Protein AF-A0A4Y9LZI5-F1 (afdb_monomer_lite)

pLDDT: mean 82.65, std 15.43, range [36.09, 97.69]

Foldseek 3Di:
DDDDDDDDDDDDDDPVVVVVVVCVVCVPVVVVVVVVVVVVVVVVVCCQVPVPVQLVVLVVDPDPSPVVNLLRADDFDQQDFAQAEAEDPPLDFLQRQLCQQAPDPQDLPQLDAPLLLQLFAWLHDDPDGHHCQPPRNVVSQQFQFAAQDSVCPDCRRRSNRDHADPVDRPNDPPDRDGRDGRNPRGTGFKYWDAWDADPVPRHTDHIGIGGGPRQAFKDWDADPSYTYIYGRHGTPGDVVSVNSRSVSRLVCLLPPVVSVVSSQVSSCVVVVHHDDSVVVSVCSVCSVVVVVVVVVVD

Radius of gyration: 27.48 Å; chains: 1; bounding box: 51×46×119 Å

Structure (mmCIF, N/CA/C/O backbone):
data_AF-A0A4Y9LZI5-F1
#
_entry.id   AF-A0A4Y9LZI5-F1
#
loop_
_atom_site.group_PDB
_atom_site.id
_atom_site.type_symbol
_atom_site.label_atom_id
_atom_site.label_alt_id
_atom_site.label_comp_id
_atom_site.label_asym_id
_atom_site.label_entity_id
_atom_site.label_seq_id
_atom_site.pdbx_PDB_ins_code
_atom_site.Cartn_x
_atom_site.Cartn_y
_atom_site.Cartn_z
_atom_site.occupancy
_atom_site.B_iso_or_equiv
_atom_site.auth_seq_id
_atom_site.auth_comp_id
_atom_site.auth_asym_id
_atom_site.auth_atom_id
_atom_site.pdbx_PDB_model_num
ATOM 1 N N . MET A 1 1 ? -11.270 12.877 90.372 1.00 38.12 1 MET A N 1
ATOM 2 C CA . MET A 1 1 ? -10.692 12.337 89.119 1.00 38.12 1 MET A CA 1
ATOM 3 C C . MET A 1 1 ? -11.816 11.766 88.270 1.00 38.12 1 MET A C 1
ATOM 5 O O . MET A 1 1 ? -12.438 10.797 88.677 1.00 38.12 1 MET A O 1
ATOM 9 N N . LYS A 1 2 ? -12.131 12.426 87.151 1.00 38.66 2 LYS A N 1
ATOM 10 C CA . LYS A 1 2 ? -13.207 12.073 86.213 1.00 38.66 2 LYS A CA 1
ATOM 11 C C . LYS A 1 2 ? -12.573 11.234 85.093 1.00 38.66 2 LYS A C 1
ATOM 13 O O . LYS A 1 2 ? -11.635 11.711 84.462 1.00 38.66 2 LYS A O 1
ATOM 18 N N . LYS A 1 3 ? -12.998 9.980 84.915 1.00 39.25 3 LYS A N 1
ATOM 19 C CA . LYS A 1 3 ? -12.494 9.082 83.859 1.00 39.25 3 LYS A CA 1
ATOM 20 C C . LYS A 1 3 ? -13.255 9.383 82.562 1.00 39.25 3 LYS A C 1
ATOM 22 O O . LYS A 1 3 ? -14.468 9.551 82.604 1.00 39.25 3 LYS A O 1
ATOM 27 N N . MET A 1 4 ? -12.518 9.543 81.466 1.00 39.69 4 MET A N 1
ATOM 28 C CA . MET A 1 4 ? -13.014 9.910 80.136 1.00 39.69 4 MET A CA 1
ATOM 29 C C . MET A 1 4 ? -13.528 8.669 79.396 1.00 39.69 4 MET A C 1
ATOM 31 O O . MET A 1 4 ? -12.837 7.650 79.371 1.00 39.69 4 MET A O 1
ATOM 35 N N . ASP A 1 5 ? -14.702 8.782 78.776 1.00 42.03 5 ASP A N 1
ATOM 36 C CA . ASP A 1 5 ? -15.261 7.781 77.866 1.00 42.03 5 ASP A CA 1
ATOM 37 C C . ASP A 1 5 ? -14.594 7.890 76.487 1.00 42.03 5 ASP A C 1
ATOM 39 O O . ASP A 1 5 ? -14.605 8.946 75.850 1.00 42.03 5 ASP A O 1
ATOM 43 N N . GLY A 1 6 ? -13.993 6.789 76.032 1.00 38.50 6 GLY A N 1
ATOM 44 C CA . GLY A 1 6 ? -13.436 6.642 74.691 1.00 38.50 6 GLY A CA 1
ATOM 45 C C . GLY A 1 6 ? -14.489 6.108 73.722 1.00 38.50 6 GLY A C 1
ATOM 46 O O . GLY A 1 6 ? -14.911 4.959 73.827 1.00 38.50 6 GLY A O 1
ATOM 47 N N . VAL A 1 7 ? -14.890 6.934 72.757 1.00 44.97 7 VAL A N 1
ATOM 48 C CA . VAL A 1 7 ? -15.716 6.531 71.613 1.00 44.97 7 VAL A CA 1
ATOM 49 C C . VAL A 1 7 ? -14.824 5.815 70.591 1.00 44.97 7 VAL A C 1
ATOM 51 O O . VAL A 1 7 ? -13.936 6.419 69.994 1.00 44.97 7 VAL A O 1
ATOM 54 N N . LEU A 1 8 ? -15.058 4.516 70.390 1.00 41.69 8 LEU A N 1
ATOM 55 C CA . LEU A 1 8 ? -14.445 3.707 69.332 1.00 41.69 8 LEU A CA 1
ATOM 56 C C . LEU A 1 8 ? -15.009 4.116 67.962 1.00 41.69 8 LEU A C 1
ATOM 58 O O . LEU A 1 8 ? -16.163 3.838 67.639 1.00 41.69 8 LEU A O 1
ATOM 62 N N . ALA A 1 9 ? -14.178 4.751 67.137 1.00 47.69 9 ALA A N 1
ATOM 63 C CA . ALA A 1 9 ? -14.467 4.985 65.728 1.00 47.69 9 ALA A CA 1
ATOM 64 C C . ALA A 1 9 ? -14.365 3.661 64.944 1.00 47.69 9 ALA A C 1
ATOM 66 O O . ALA A 1 9 ? -13.273 3.125 64.757 1.00 47.69 9 ALA A O 1
ATOM 67 N N . MET A 1 10 ? -15.495 3.129 64.463 1.00 51.06 10 MET A N 1
ATOM 68 C CA . MET A 1 10 ? -15.493 2.030 63.491 1.00 51.06 10 MET A CA 1
ATOM 69 C C . MET A 1 10 ? -15.005 2.550 62.132 1.00 51.06 10 MET A C 1
ATOM 71 O O . MET A 1 10 ? -15.692 3.321 61.459 1.00 51.06 10 MET A O 1
ATOM 75 N N . GLY A 1 11 ? -13.804 2.131 61.729 1.00 51.84 11 GLY A N 1
ATOM 76 C CA . GLY A 1 11 ? -13.224 2.449 60.426 1.00 51.84 11 GLY A CA 1
ATOM 77 C C . GLY A 1 11 ? -14.067 1.902 59.270 1.00 51.84 11 GLY A C 1
ATOM 78 O O . GLY A 1 11 ? -14.517 0.756 59.294 1.00 51.84 11 GLY A O 1
ATOM 79 N N . ARG A 1 12 ? -14.278 2.722 58.233 1.00 58.09 12 ARG A N 1
ATOM 80 C CA . ARG A 1 12 ? -14.929 2.288 56.987 1.00 58.09 12 ARG A CA 1
ATOM 81 C C . ARG A 1 12 ? -14.105 1.158 56.343 1.00 58.09 12 ARG A C 1
ATOM 83 O O . ARG A 1 12 ? -12.894 1.323 56.198 1.00 58.09 12 ARG A O 1
ATOM 90 N N . PRO A 1 13 ? -14.723 0.039 55.924 1.00 56.56 13 PRO A N 1
ATOM 91 C CA . PRO A 1 13 ? -13.999 -1.053 55.280 1.00 56.56 13 PRO A CA 1
ATOM 92 C C . PRO A 1 13 ? -13.343 -0.580 53.976 1.00 56.56 13 PRO A C 1
ATOM 94 O O . PRO A 1 13 ? -13.975 0.112 53.173 1.00 56.56 13 PRO A O 1
ATOM 97 N N . SER A 1 14 ? -12.074 -0.951 53.782 1.00 67.38 14 SER A N 1
ATOM 98 C CA . SER A 1 14 ? -11.294 -0.617 52.589 1.00 67.38 14 SER A CA 1
ATOM 99 C C . SER A 1 14 ? -11.881 -1.263 51.326 1.00 67.38 14 SER A C 1
ATOM 101 O O . SER A 1 14 ? -12.585 -2.273 51.380 1.00 67.38 14 SER A O 1
ATOM 103 N N . PHE A 1 15 ? -11.590 -0.690 50.155 1.00 62.16 15 PHE A N 1
ATOM 104 C CA . PHE A 1 15 ? -12.068 -1.198 48.862 1.00 62.16 15 PHE A CA 1
ATOM 105 C C . PHE A 1 15 ? -11.746 -2.693 48.656 1.00 62.16 15 PHE A C 1
ATOM 107 O O . PHE A 1 15 ? -12.591 -3.450 48.182 1.00 62.16 15 PHE A O 1
ATOM 114 N N . GLY A 1 16 ? -10.573 -3.143 49.120 1.00 63.62 16 GLY A N 1
ATOM 115 C CA . GLY A 1 16 ? -10.157 -4.547 49.057 1.00 63.62 16 GLY A CA 1
ATOM 116 C C . GLY A 1 16 ? -11.014 -5.499 49.899 1.00 63.62 16 GLY A C 1
ATOM 117 O O . GLY A 1 16 ? -11.327 -6.595 49.439 1.00 63.62 16 GLY A O 1
ATOM 118 N N . SER A 1 17 ? -11.474 -5.089 51.090 1.00 61.22 17 SER A N 1
ATOM 119 C CA . SER A 1 17 ? -12.326 -5.948 51.931 1.00 61.22 17 SER A CA 1
ATOM 120 C C . SER A 1 17 ? -13.771 -6.023 51.427 1.00 61.22 17 SER A C 1
ATOM 122 O O . SER A 1 17 ? -14.436 -7.052 51.577 1.00 61.22 17 SER A O 1
ATOM 124 N N . ARG A 1 18 ? -14.249 -4.975 50.746 1.00 62.78 18 ARG A N 1
ATOM 125 C CA . ARG A 1 18 ? -15.543 -4.978 50.042 1.00 62.78 18 ARG A CA 1
ATOM 126 C C . ARG A 1 18 ? -15.528 -5.856 48.791 1.00 62.78 18 ARG A C 1
ATOM 128 O O . ARG A 1 18 ? -16.475 -6.606 48.579 1.00 62.78 18 ARG A O 1
ATOM 135 N N . LEU A 1 19 ? -14.452 -5.813 48.006 1.00 63.06 19 LEU A N 1
ATOM 136 C CA . LEU A 1 19 ? -14.304 -6.658 46.820 1.00 63.06 19 LEU A CA 1
ATOM 137 C C . LEU A 1 19 ? -14.180 -8.140 47.207 1.00 63.06 19 LEU A C 1
ATOM 139 O O . LEU A 1 19 ? -14.867 -8.982 46.639 1.00 63.06 19 LEU A O 1
ATOM 143 N N . TYR A 1 20 ? -13.385 -8.452 48.234 1.00 65.19 20 TYR A N 1
ATOM 144 C CA . TYR A 1 20 ? -13.215 -9.816 48.746 1.00 65.19 20 TYR A CA 1
ATOM 145 C C . TYR A 1 20 ? -14.516 -10.406 49.321 1.00 65.19 20 TYR A C 1
ATOM 147 O O . TYR A 1 20 ? -14.884 -11.536 49.004 1.00 65.19 20 TYR A O 1
ATOM 155 N N . SER A 1 21 ? -15.260 -9.629 50.118 1.00 61.03 21 SER A N 1
ATOM 156 C CA . SER A 1 21 ? -16.548 -10.073 50.678 1.00 61.03 21 SER A CA 1
ATOM 157 C C . SER A 1 21 ? -17.653 -10.214 49.626 1.00 61.03 21 SER A C 1
ATOM 159 O O . SER A 1 21 ? -18.538 -11.054 49.783 1.00 61.03 21 SER A O 1
ATOM 161 N N . TRP A 1 22 ? -17.602 -9.440 48.538 1.00 62.66 22 TRP A N 1
ATOM 162 C CA . TRP A 1 22 ? -18.496 -9.599 47.390 1.00 62.66 22 TRP A CA 1
ATOM 163 C C . TRP A 1 22 ? -18.148 -10.846 46.562 1.00 62.66 22 TRP A C 1
ATOM 165 O O . TRP A 1 22 ? -19.043 -11.635 46.257 1.00 62.66 22 TRP A O 1
ATOM 175 N N . LEU A 1 23 ? -16.856 -11.082 46.294 1.00 58.88 23 LEU A N 1
ATOM 176 C CA . LEU A 1 23 ? -16.367 -12.258 45.565 1.00 58.88 23 LEU A CA 1
ATOM 177 C C . LEU A 1 23 ? -16.707 -13.584 46.277 1.00 58.88 23 LEU A C 1
ATOM 179 O O . LEU A 1 23 ? -17.081 -14.554 45.622 1.00 58.88 23 LEU A O 1
ATOM 183 N N . MET A 1 24 ? -16.626 -13.610 47.612 1.00 62.66 24 MET A N 1
ATOM 184 C CA . MET A 1 24 ? -16.996 -14.765 48.447 1.00 62.66 24 MET A CA 1
ATOM 185 C C . MET A 1 24 ? -18.512 -14.974 48.591 1.00 62.66 24 MET A C 1
ATOM 187 O O . MET A 1 24 ? -18.950 -16.081 48.894 1.00 62.66 24 MET A O 1
ATOM 191 N N . ARG A 1 25 ? -19.332 -13.933 48.391 1.00 70.50 25 ARG A N 1
ATOM 192 C CA . ARG A 1 25 ? -20.799 -14.025 48.525 1.00 70.50 25 ARG A CA 1
ATOM 193 C C . ARG A 1 25 ? -21.484 -14.651 47.308 1.00 70.50 25 ARG A C 1
ATOM 195 O O . ARG A 1 25 ? -22.591 -15.154 47.459 1.00 70.50 25 ARG A O 1
ATOM 202 N N . TRP A 1 26 ? -20.859 -14.614 46.129 1.00 70.06 26 TRP A N 1
ATOM 203 C CA . TRP A 1 26 ? -21.439 -15.119 44.874 1.00 70.06 26 TRP A CA 1
ATOM 204 C C . TRP A 1 26 ? -20.407 -15.918 44.054 1.00 70.06 26 TRP A C 1
ATOM 206 O O . TRP A 1 26 ? -20.093 -15.536 42.924 1.00 70.06 26 TRP A O 1
ATOM 216 N N . PRO A 1 27 ? -19.881 -17.038 44.588 1.00 76.12 27 PRO A N 1
ATOM 217 C CA . PRO A 1 27 ? -18.810 -17.817 43.953 1.00 76.12 27 PRO A CA 1
ATOM 218 C C . PRO A 1 27 ? -19.167 -18.307 42.539 1.00 76.12 27 PRO A C 1
ATOM 220 O O . PRO A 1 27 ? -18.296 -18.464 41.689 1.00 76.12 27 PRO A O 1
ATOM 223 N N . HIS A 1 28 ? -20.456 -18.498 42.248 1.00 79.25 28 HIS A N 1
ATOM 224 C CA . HIS A 1 28 ? -20.924 -18.885 40.917 1.00 79.25 28 HIS A CA 1
ATOM 225 C C . HIS A 1 28 ? -20.877 -17.733 39.902 1.00 79.25 28 HIS A C 1
ATOM 227 O O . HIS A 1 28 ? -20.521 -17.964 38.752 1.00 79.25 28 HIS A O 1
ATOM 233 N N . ILE A 1 29 ? -21.171 -16.491 40.311 1.00 81.38 29 ILE A N 1
ATOM 234 C CA . ILE A 1 29 ? -21.074 -15.317 39.423 1.00 81.38 29 ILE A CA 1
ATOM 235 C C . ILE A 1 29 ? -19.612 -15.004 39.127 1.00 81.38 29 ILE A C 1
ATOM 237 O O . ILE A 1 29 ? -19.253 -14.730 37.985 1.00 81.38 29 ILE A O 1
ATOM 241 N N . THR A 1 30 ? -18.754 -15.069 40.144 1.00 79.62 30 THR A N 1
ATOM 242 C CA . THR A 1 30 ? -17.322 -14.821 39.968 1.00 79.62 30 THR A CA 1
ATOM 243 C C . THR A 1 30 ? -16.683 -15.887 39.094 1.00 79.62 30 THR A C 1
ATOM 245 O O . THR A 1 30 ? -15.943 -15.537 38.181 1.00 79.62 30 THR A O 1
ATOM 248 N N . SER A 1 31 ? -17.031 -17.162 39.293 1.00 80.38 31 SER A N 1
ATOM 249 C CA . SER A 1 31 ? -16.599 -18.263 38.429 1.00 80.38 31 SER A CA 1
ATOM 250 C C . SER A 1 31 ? -17.090 -18.102 36.985 1.00 80.38 31 SER A C 1
ATOM 252 O O . SER A 1 31 ? -16.294 -18.272 36.064 1.00 80.38 31 SER A O 1
ATOM 254 N N . LEU A 1 32 ? -18.348 -17.693 36.769 1.00 87.94 32 LEU A N 1
ATOM 255 C CA . LEU A 1 32 ? -18.896 -17.428 35.433 1.00 87.94 32 LEU A CA 1
ATOM 256 C C . LEU A 1 32 ? -18.173 -16.266 34.732 1.00 87.94 32 LEU A C 1
ATOM 258 O O . LEU A 1 32 ? -17.827 -16.371 33.555 1.00 87.94 32 LEU A O 1
ATOM 262 N N . LEU A 1 33 ? -17.909 -15.169 35.448 1.00 87.00 33 LEU A N 1
ATOM 263 C CA . LEU A 1 33 ? -17.149 -14.031 34.922 1.00 87.00 33 LEU A CA 1
ATOM 264 C C . LEU A 1 33 ? -15.721 -14.439 34.552 1.00 87.00 33 LEU A C 1
ATOM 266 O O . LEU A 1 33 ? -15.253 -14.102 33.468 1.00 87.00 33 LEU A O 1
ATOM 270 N N . LEU A 1 34 ? -15.047 -15.206 35.413 1.00 88.06 34 LEU A N 1
ATOM 271 C CA . LEU A 1 34 ? -13.690 -15.695 35.163 1.00 88.06 34 LEU A CA 1
ATOM 272 C C . LEU A 1 34 ? -13.655 -16.633 33.952 1.00 88.06 34 LEU A C 1
ATOM 274 O O . LEU A 1 34 ? -12.808 -16.470 33.079 1.00 88.06 34 LEU A O 1
ATOM 278 N N . ALA A 1 35 ? -14.617 -17.553 33.848 1.00 87.88 35 ALA A N 1
ATOM 279 C CA . ALA A 1 35 ? -14.767 -18.430 32.692 1.00 87.88 35 ALA A CA 1
ATOM 280 C C . ALA A 1 35 ? -15.013 -17.632 31.403 1.00 87.88 35 ALA A C 1
ATOM 282 O O . ALA A 1 35 ? -14.384 -17.905 30.385 1.00 87.88 35 ALA A O 1
ATOM 283 N N . THR A 1 36 ? -15.860 -16.602 31.454 1.00 88.44 36 THR A N 1
ATOM 284 C CA . THR A 1 36 ? -16.134 -15.727 30.304 1.00 88.44 36 THR A CA 1
ATOM 285 C C . THR A 1 36 ? -14.877 -14.977 29.867 1.00 88.44 36 THR A C 1
ATOM 287 O O . THR A 1 36 ? -14.554 -14.962 28.682 1.00 88.44 36 THR A O 1
ATOM 290 N N . VAL A 1 37 ? -14.123 -14.405 30.810 1.00 89.12 37 VAL A N 1
ATOM 291 C CA . VAL A 1 37 ? -12.849 -13.729 30.521 1.00 89.12 37 VAL A CA 1
ATOM 292 C C . VAL A 1 37 ? -11.853 -14.697 29.886 1.00 89.12 37 VAL A C 1
ATOM 294 O O . VAL A 1 37 ? -11.235 -14.355 28.882 1.00 89.12 37 VAL A O 1
ATOM 297 N N . VAL A 1 38 ? -11.732 -15.919 30.413 1.00 89.88 38 VAL A N 1
ATOM 298 C CA . VAL A 1 38 ? -10.869 -16.957 29.829 1.00 89.88 38 VAL A CA 1
ATOM 299 C C . VAL A 1 38 ? -11.300 -17.286 28.399 1.00 89.88 38 VAL A C 1
ATOM 301 O O . 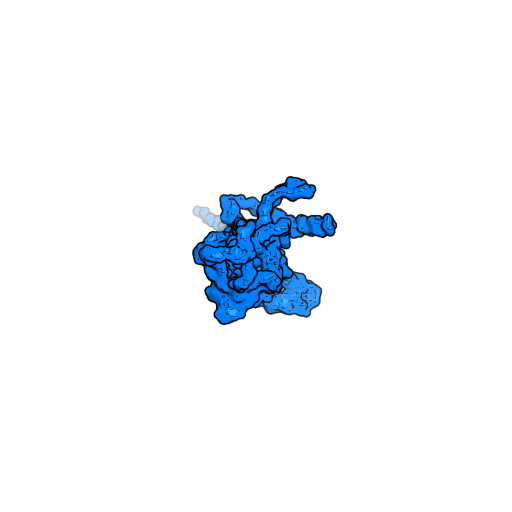VAL A 1 38 ? -10.451 -17.320 27.515 1.00 89.88 38 VAL A O 1
ATOM 304 N N . VAL A 1 39 ? -12.599 -17.460 28.138 1.00 88.25 39 VAL A N 1
ATOM 305 C CA . VAL A 1 39 ? -13.119 -17.718 26.783 1.00 88.25 39 VAL A CA 1
ATOM 306 C C . VAL A 1 39 ? -12.796 -16.564 25.833 1.00 88.25 39 VAL A C 1
ATOM 308 O O . VAL A 1 39 ? -12.338 -16.812 24.721 1.00 88.25 39 VAL A O 1
ATOM 311 N N . VAL A 1 40 ? -12.972 -15.312 26.263 1.00 86.69 40 VAL A N 1
ATOM 312 C CA . VAL A 1 40 ? -12.637 -14.129 25.453 1.00 86.69 40 VAL A CA 1
ATOM 313 C C . VAL A 1 40 ? -11.138 -14.061 25.163 1.00 86.69 40 VAL A C 1
ATOM 315 O O . VAL A 1 40 ? -10.758 -13.808 24.023 1.00 86.69 40 VAL A O 1
ATOM 318 N N . ILE A 1 41 ? -10.280 -14.328 26.152 1.00 84.94 41 ILE A N 1
ATOM 319 C CA . ILE A 1 41 ? -8.821 -14.355 25.967 1.00 84.94 41 ILE A CA 1
ATOM 320 C C . ILE A 1 41 ? -8.423 -15.459 24.989 1.00 84.94 41 ILE A C 1
ATOM 322 O O . ILE A 1 41 ? -7.617 -15.217 24.095 1.00 84.94 41 ILE A O 1
ATOM 326 N N . VAL A 1 42 ? -8.997 -16.656 25.125 1.00 84.31 42 VAL A N 1
ATOM 327 C CA . VAL A 1 42 ? -8.737 -17.773 24.209 1.00 84.31 42 VAL A CA 1
ATOM 328 C C . VAL A 1 42 ? -9.207 -17.426 22.797 1.00 84.31 42 VAL A C 1
ATOM 330 O O . VAL A 1 42 ? -8.456 -17.632 21.850 1.00 84.31 42 VAL A O 1
ATOM 333 N N . ALA A 1 43 ? -10.397 -16.843 22.639 1.00 82.19 43 ALA A N 1
ATOM 334 C CA . ALA A 1 43 ? -10.910 -16.416 21.340 1.00 82.19 43 ALA A CA 1
ATOM 335 C C . ALA A 1 43 ? -10.035 -15.322 20.705 1.00 82.19 43 ALA A C 1
ATOM 337 O O . ALA A 1 43 ? -9.666 -15.438 19.539 1.00 82.19 43 ALA A O 1
ATOM 338 N N . ALA A 1 44 ? -9.638 -14.302 21.469 1.00 80.75 44 ALA A N 1
ATOM 339 C CA . ALA A 1 44 ? -8.728 -13.255 21.006 1.00 80.75 44 ALA A CA 1
ATOM 340 C C . ALA A 1 44 ? -7.348 -13.824 20.642 1.00 80.75 44 ALA A C 1
ATOM 342 O O . ALA A 1 44 ? -6.781 -13.458 19.615 1.00 80.75 44 ALA A O 1
ATOM 343 N N . GLY A 1 45 ? -6.838 -14.765 21.440 1.00 81.06 45 GLY A N 1
ATOM 344 C CA . GLY A 1 45 ? -5.616 -15.507 21.151 1.00 81.06 45 GLY A CA 1
ATOM 345 C C . GLY A 1 45 ? -5.726 -16.315 19.859 1.00 81.06 45 GLY A C 1
ATOM 346 O O . GLY A 1 45 ? -4.807 -16.284 19.051 1.00 81.06 45 GLY A O 1
ATOM 347 N N . LEU A 1 46 ? -6.857 -16.974 19.606 1.00 80.94 46 LEU A N 1
ATOM 348 C CA . LEU A 1 46 ? -7.101 -17.691 18.352 1.00 80.94 46 LEU A CA 1
ATOM 349 C C . LEU A 1 46 ? -7.178 -16.741 17.152 1.00 80.94 46 LEU A C 1
ATOM 351 O O . LEU A 1 46 ? -6.594 -17.044 16.121 1.00 80.94 46 LEU A O 1
ATOM 355 N N . VAL A 1 47 ? -7.825 -15.581 17.280 1.00 81.12 47 VAL A N 1
ATOM 356 C CA . VAL A 1 47 ? -7.844 -14.559 16.216 1.00 81.12 47 VAL A CA 1
ATOM 357 C C . VAL A 1 47 ? -6.445 -13.984 15.967 1.00 81.12 47 VAL A C 1
ATOM 359 O O . VAL A 1 47 ? -6.117 -13.647 14.835 1.00 81.12 47 VAL A O 1
ATOM 362 N N . TYR A 1 48 ? -5.609 -13.881 17.000 1.00 80.12 48 TYR A N 1
ATOM 363 C CA . TYR A 1 48 ? -4.245 -13.366 16.886 1.00 80.12 48 TYR A CA 1
ATOM 364 C C . TYR A 1 48 ? -3.266 -14.388 16.287 1.00 80.12 48 TYR A C 1
ATOM 366 O O . TYR A 1 48 ? -2.534 -14.067 15.356 1.00 80.12 48 TYR A O 1
ATOM 374 N N . PHE A 1 49 ? -3.244 -15.612 16.818 1.00 79.12 49 PHE A N 1
ATOM 375 C CA . PHE A 1 49 ? -2.265 -16.645 16.459 1.00 79.12 49 PHE A CA 1
ATOM 376 C C . PHE A 1 49 ? -2.711 -17.556 15.316 1.00 79.12 49 PHE A C 1
ATOM 378 O O . PHE A 1 49 ? -1.863 -18.197 14.702 1.00 79.12 49 PHE A O 1
ATOM 385 N N . ALA A 1 50 ? -4.017 -17.668 15.078 1.00 77.50 50 ALA A N 1
ATOM 386 C CA . ALA A 1 50 ? -4.583 -18.539 14.055 1.00 77.50 50 ALA A CA 1
ATOM 387 C C . ALA A 1 50 ? -5.837 -17.925 13.387 1.00 77.50 50 ALA A C 1
ATOM 389 O O . ALA A 1 50 ? -6.888 -18.586 13.343 1.00 77.50 50 ALA A O 1
ATOM 390 N N . PRO A 1 51 ? -5.777 -16.669 12.886 1.00 75.81 51 PRO A N 1
ATOM 391 C CA . PRO A 1 51 ? -6.915 -16.012 12.236 1.00 75.81 51 PRO A CA 1
ATOM 392 C C . PRO A 1 51 ? -7.501 -16.852 11.094 1.00 75.81 51 PRO A C 1
ATOM 394 O O . PRO A 1 51 ? -8.712 -16.822 10.871 1.00 75.81 51 PRO A O 1
ATOM 397 N N . GLU A 1 52 ? -6.669 -17.653 10.421 1.00 74.31 52 GLU A N 1
ATOM 398 C CA . GLU A 1 52 ? -7.058 -18.589 9.369 1.00 74.31 52 GLU A CA 1
ATOM 399 C C . GLU A 1 52 ? -8.035 -19.652 9.864 1.00 74.31 52 GLU A C 1
ATOM 401 O O . GLU A 1 52 ? -9.097 -19.848 9.275 1.00 74.31 52 GLU A O 1
ATOM 406 N N . LYS A 1 53 ? -7.735 -20.289 11.001 1.00 77.56 53 LYS A N 1
ATOM 407 C CA . LYS A 1 53 ? -8.583 -21.349 11.556 1.00 77.56 53 LYS A CA 1
ATOM 408 C C . LYS A 1 53 ? -9.905 -20.783 12.040 1.00 77.56 53 LYS A C 1
ATOM 410 O O . LYS A 1 53 ? -10.935 -21.439 11.898 1.00 77.56 53 LYS A O 1
ATOM 415 N N . VAL A 1 54 ? -9.880 -19.568 12.590 1.00 80.19 54 VAL A N 1
ATOM 416 C CA . VAL A 1 54 ? -11.096 -18.876 13.027 1.00 80.19 54 VAL A CA 1
ATOM 417 C C . VAL A 1 54 ? -11.959 -18.509 11.823 1.00 80.19 54 VAL A C 1
ATOM 419 O O . VAL A 1 54 ? -13.157 -18.784 11.844 1.00 80.19 54 VAL A O 1
ATOM 422 N N . ARG A 1 55 ? -11.372 -17.959 10.754 1.00 79.38 55 ARG A N 1
ATOM 423 C CA . ARG A 1 55 ? -12.099 -17.611 9.526 1.00 79.38 55 ARG A CA 1
ATOM 424 C C . ARG A 1 55 ? -12.685 -18.846 8.849 1.00 79.38 55 ARG A C 1
ATOM 426 O O . ARG A 1 55 ? -13.875 -18.848 8.554 1.00 79.38 55 ARG A O 1
ATOM 433 N N . ASP A 1 56 ? -11.904 -19.905 8.668 1.00 80.31 56 ASP A N 1
ATOM 434 C CA . ASP A 1 56 ? -12.369 -21.149 8.042 1.00 80.31 56 ASP A CA 1
ATOM 435 C C . ASP A 1 56 ? -13.466 -21.836 8.860 1.00 80.31 56 ASP A C 1
ATOM 437 O O . ASP A 1 56 ? -14.407 -22.396 8.295 1.00 80.31 56 ASP A O 1
ATOM 441 N N . ALA A 1 57 ? -13.367 -21.802 10.193 1.00 80.19 57 ALA A N 1
ATOM 442 C CA . ALA A 1 57 ? -14.424 -22.292 11.070 1.00 80.19 57 ALA A CA 1
ATOM 443 C C . ALA A 1 57 ? -15.687 -21.425 10.961 1.00 80.19 57 ALA A C 1
ATOM 445 O O . ALA A 1 57 ? -16.789 -21.961 10.861 1.00 80.19 57 ALA A O 1
ATOM 446 N N . ALA A 1 58 ? -15.532 -20.100 10.926 1.00 79.88 58 ALA A N 1
ATOM 447 C CA . ALA A 1 58 ? -16.635 -19.154 10.829 1.00 79.88 58 ALA A CA 1
ATOM 448 C C . ALA A 1 58 ? -17.368 -19.241 9.476 1.00 79.88 58 ALA A C 1
ATOM 450 O O . ALA A 1 58 ? -18.596 -19.235 9.450 1.00 79.88 58 ALA A O 1
ATOM 451 N N . LEU A 1 59 ? -16.646 -19.435 8.365 1.00 78.31 59 LEU A N 1
ATOM 452 C CA . LEU A 1 59 ? -17.227 -19.653 7.031 1.00 78.31 59 LEU A CA 1
ATOM 453 C C . LEU A 1 59 ? -18.043 -20.954 6.930 1.00 78.31 59 LEU A C 1
ATOM 455 O O . LEU A 1 59 ? -18.948 -21.049 6.103 1.00 78.31 59 LEU A O 1
ATOM 459 N N . LYS A 1 60 ? -17.743 -21.964 7.759 1.00 78.94 60 LYS A N 1
ATOM 460 C CA . LYS A 1 60 ? -18.461 -23.253 7.779 1.00 78.94 60 LYS A CA 1
ATOM 461 C C . LYS A 1 60 ? -19.779 -23.206 8.559 1.00 78.94 60 LYS A C 1
ATOM 463 O O . LYS A 1 60 ? -20.586 -24.128 8.435 1.00 78.94 60 LYS A O 1
ATOM 468 N N . ILE A 1 61 ? -20.014 -22.162 9.353 1.00 77.19 61 ILE A N 1
ATOM 469 C CA . ILE A 1 61 ? -21.210 -22.007 10.189 1.00 77.19 61 ILE A CA 1
ATOM 470 C C . ILE A 1 61 ? -22.193 -21.062 9.469 1.00 77.19 61 ILE A C 1
ATOM 472 O O . ILE A 1 61 ? -21.841 -19.940 9.114 1.00 77.19 61 ILE A O 1
ATOM 476 N N . LYS A 1 62 ? -23.437 -21.504 9.224 1.00 64.88 62 LYS A N 1
ATOM 477 C CA . LYS A 1 62 ? -24.461 -20.687 8.535 1.00 64.88 62 LYS A CA 1
ATOM 478 C C . LYS A 1 62 ? -24.900 -19.472 9.379 1.00 64.88 62 LYS A C 1
ATOM 480 O O . LYS A 1 62 ? -24.935 -19.549 10.603 1.00 64.88 62 LYS A O 1
ATOM 485 N N . ASN A 1 63 ? -25.312 -18.402 8.691 1.00 67.62 63 ASN A N 1
ATOM 486 C CA . ASN A 1 63 ? -25.828 -17.118 9.202 1.00 67.62 63 ASN A CA 1
ATOM 487 C C . ASN A 1 63 ? -24.767 -16.166 9.792 1.00 67.62 63 ASN A C 1
ATOM 489 O O . ASN A 1 63 ? -24.020 -15.556 9.029 1.00 67.62 63 ASN A O 1
ATOM 493 N N . ASP A 1 64 ? -24.706 -16.007 11.115 1.00 59.28 64 ASP A N 1
ATOM 494 C CA . ASP A 1 64 ? -24.020 -14.871 11.762 1.00 59.28 64 ASP A CA 1
ATOM 495 C C . ASP A 1 64 ? -22.491 -15.008 11.788 1.00 59.28 64 ASP A C 1
ATOM 497 O O . ASP A 1 64 ? -21.755 -14.021 11.776 1.00 59.28 64 ASP A O 1
ATOM 501 N N . ALA A 1 65 ? -21.983 -16.240 11.746 1.00 60.44 65 ALA A N 1
ATOM 502 C CA . ALA A 1 65 ? -20.549 -16.501 11.671 1.00 60.44 65 ALA A CA 1
ATOM 503 C C . ALA A 1 65 ? -19.940 -16.059 10.327 1.00 60.44 65 ALA A C 1
ATOM 505 O O . ALA A 1 65 ? -18.756 -15.737 10.268 1.00 60.44 65 ALA A O 1
ATOM 506 N N . ASN A 1 66 ? -20.745 -15.945 9.267 1.00 64.19 66 ASN A N 1
ATOM 507 C CA . ASN A 1 66 ? -20.284 -15.428 7.981 1.00 64.19 66 ASN A CA 1
ATOM 508 C C . ASN A 1 66 ? -19.922 -13.930 8.067 1.00 64.19 66 ASN A C 1
ATOM 510 O O . ASN A 1 66 ? -18.942 -13.494 7.470 1.00 64.19 66 ASN A O 1
ATOM 514 N N . LEU A 1 67 ? -20.647 -13.150 8.879 1.00 68.69 67 LEU A N 1
ATOM 515 C CA . LEU A 1 67 ? -20.300 -11.754 9.181 1.00 68.69 67 LEU A CA 1
ATOM 516 C C . LEU A 1 67 ? -18.986 -11.658 9.967 1.00 68.69 67 LEU A C 1
ATOM 518 O O . LEU A 1 67 ? -18.128 -10.840 9.645 1.00 68.69 67 LEU A O 1
ATOM 522 N N . VAL A 1 68 ? -18.777 -12.540 10.948 1.00 70.75 68 VAL A N 1
ATOM 523 C CA . VAL A 1 68 ? -17.505 -12.612 11.688 1.00 70.75 68 VAL A CA 1
ATOM 524 C C . VAL A 1 68 ? -16.354 -12.989 10.752 1.00 70.75 68 VAL A C 1
ATOM 526 O O . VAL A 1 68 ? -15.302 -12.356 10.780 1.00 70.75 68 VAL A O 1
ATOM 529 N N . ALA A 1 69 ? -16.560 -13.960 9.860 1.00 69.44 69 ALA A N 1
ATOM 530 C CA . ALA A 1 69 ? -15.581 -14.334 8.844 1.00 69.44 69 ALA A CA 1
ATOM 531 C C . ALA A 1 69 ? -15.259 -13.186 7.876 1.00 69.44 69 ALA A C 1
ATOM 533 O O . ALA A 1 69 ? -14.139 -13.102 7.372 1.00 69.44 69 ALA A O 1
ATOM 534 N N . GLN A 1 70 ? -16.218 -12.298 7.603 1.00 75.12 70 GLN A N 1
ATOM 535 C CA . GLN A 1 70 ? -16.016 -11.106 6.777 1.00 75.12 70 GLN A CA 1
ATOM 536 C C . GLN A 1 70 ? -15.156 -10.042 7.461 1.00 75.12 70 GLN A C 1
ATOM 538 O O . GLN A 1 70 ? -14.433 -9.330 6.772 1.00 75.12 70 GLN A O 1
ATOM 543 N N . LEU A 1 71 ? -15.171 -9.987 8.793 1.00 80.19 71 LEU A N 1
ATOM 544 C CA . LEU A 1 71 ? -14.318 -9.088 9.566 1.00 80.19 71 LEU A CA 1
ATOM 545 C C . LEU A 1 71 ? -12.882 -9.610 9.695 1.00 80.19 71 LEU A C 1
ATOM 547 O O . LEU A 1 71 ? -11.967 -8.834 9.930 1.00 80.19 71 LEU A O 1
ATOM 551 N N . LEU A 1 72 ? -12.640 -10.904 9.496 1.00 82.56 72 LEU A N 1
ATOM 552 C CA . LEU A 1 72 ? -11.294 -11.464 9.594 1.00 82.56 72 LEU A CA 1
ATOM 553 C C . LEU A 1 72 ? -10.476 -11.231 8.307 1.00 82.56 72 LEU A C 1
ATOM 555 O O . LEU A 1 72 ? -11.016 -11.377 7.197 1.00 82.56 72 LEU A O 1
ATOM 559 N N . PRO A 1 73 ? -9.175 -10.889 8.431 1.00 80.75 73 PRO A N 1
ATOM 560 C CA . PRO A 1 73 ? -8.289 -10.745 7.281 1.00 80.75 73 PRO A CA 1
ATOM 561 C C . PRO A 1 73 ? -8.148 -12.070 6.530 1.00 80.75 73 PRO A C 1
ATOM 563 O O . PRO A 1 73 ? -8.302 -13.152 7.105 1.00 80.75 73 PRO A O 1
ATOM 566 N N . ALA A 1 74 ? -7.869 -11.992 5.231 1.00 75.31 74 ALA A N 1
ATOM 567 C CA . ALA A 1 74 ? -7.654 -13.187 4.438 1.00 75.31 74 ALA A CA 1
ATOM 568 C C . ALA A 1 74 ? -6.310 -13.853 4.723 1.00 75.31 74 ALA A C 1
ATOM 570 O O . ALA A 1 74 ? -5.333 -13.238 5.149 1.00 75.31 74 ALA A O 1
ATOM 571 N N . THR A 1 75 ? -6.282 -15.148 4.437 1.00 74.75 75 THR A N 1
ATOM 572 C CA . THR A 1 75 ? -5.090 -15.979 4.485 1.00 74.75 75 THR A CA 1
ATOM 573 C C . THR A 1 75 ? -4.263 -15.718 3.237 1.00 74.75 75 THR A C 1
ATOM 575 O O . THR A 1 75 ? -4.570 -16.244 2.166 1.00 74.75 75 THR A O 1
ATOM 578 N N . LEU A 1 76 ? -3.231 -14.892 3.365 1.00 83.00 76 LEU A N 1
ATOM 579 C CA . LEU A 1 76 ? -2.294 -14.665 2.273 1.00 83.00 76 LEU A CA 1
ATOM 580 C C . LEU A 1 76 ? -1.063 -15.558 2.462 1.00 83.00 76 LEU A C 1
ATOM 582 O O . LEU A 1 76 ? -0.589 -15.671 3.601 1.00 83.00 76 LEU A O 1
ATOM 586 N N . PRO A 1 77 ? -0.536 -16.173 1.387 1.00 85.19 77 PRO A N 1
ATOM 587 C CA . PRO A 1 77 ? 0.662 -17.001 1.469 1.00 85.19 77 PRO A CA 1
ATOM 588 C C . PRO A 1 77 ? 1.828 -16.194 2.045 1.00 85.19 77 PRO A C 1
ATOM 590 O O . PRO A 1 77 ? 1.855 -14.970 1.928 1.00 85.19 77 PRO A O 1
ATOM 593 N N . GLU A 1 78 ? 2.786 -16.865 2.680 1.00 87.31 78 GLU A N 1
ATOM 594 C CA . GLU A 1 78 ? 4.031 -16.201 3.067 1.00 87.31 78 GLU A CA 1
ATOM 595 C C . GLU A 1 78 ? 4.785 -15.753 1.808 1.00 87.31 78 GLU A C 1
ATOM 597 O O . GLU A 1 78 ? 4.806 -16.484 0.809 1.00 87.31 78 GLU A O 1
ATOM 602 N N . PRO A 1 79 ? 5.396 -14.557 1.821 1.00 88.25 79 PRO A N 1
ATOM 603 C CA . PRO A 1 79 ? 6.140 -14.079 0.677 1.00 88.25 79 PRO A CA 1
ATOM 604 C C . PRO A 1 79 ? 7.375 -14.962 0.492 1.00 88.25 79 PRO A C 1
ATOM 606 O O . PRO A 1 79 ? 8.140 -15.215 1.424 1.00 88.25 79 PRO A O 1
ATOM 609 N N . SER A 1 80 ? 7.588 -15.430 -0.730 1.00 90.12 80 SER A N 1
ATOM 610 C CA . SER A 1 80 ? 8.798 -16.165 -1.096 1.00 90.12 80 SER A CA 1
ATOM 611 C C . SER A 1 80 ? 10.055 -15.300 -0.908 1.00 90.12 80 SER A C 1
ATOM 613 O O . SER A 1 80 ? 10.012 -14.060 -0.885 1.00 90.12 80 SER A O 1
ATOM 615 N N . LYS A 1 81 ? 11.219 -15.947 -0.833 1.00 92.12 81 LYS A N 1
ATOM 616 C CA . LYS A 1 81 ? 12.501 -15.243 -0.818 1.00 92.12 81 LYS A CA 1
ATOM 617 C C . LYS A 1 81 ? 12.857 -14.772 -2.233 1.00 92.12 81 LYS A C 1
ATOM 619 O O . LYS A 1 81 ? 13.018 -15.594 -3.130 1.00 92.12 81 LYS A O 1
ATOM 624 N N . ILE A 1 82 ? 13.049 -13.464 -2.405 1.00 91.81 82 ILE A N 1
ATOM 625 C CA . ILE A 1 82 ? 13.633 -12.862 -3.612 1.00 91.81 82 ILE A CA 1
ATOM 626 C C . ILE A 1 82 ? 14.989 -12.266 -3.226 1.00 91.81 82 ILE A C 1
ATOM 628 O O . ILE A 1 82 ? 15.075 -11.485 -2.283 1.00 91.81 82 ILE A O 1
ATOM 632 N N . GLU A 1 83 ? 16.043 -12.641 -3.943 1.00 91.00 83 GLU A N 1
ATOM 633 C CA . GLU A 1 83 ? 17.399 -12.097 -3.783 1.00 91.00 83 GLU A CA 1
ATOM 634 C C . GLU A 1 83 ? 17.719 -11.044 -4.848 1.00 91.00 83 GLU A C 1
ATOM 636 O O . GLU A 1 83 ? 18.491 -10.122 -4.595 1.00 91.00 83 GLU A O 1
ATOM 641 N N . SER A 1 84 ? 17.115 -11.159 -6.032 1.00 91.00 84 SER A N 1
ATOM 642 C CA . SER A 1 84 ? 17.266 -10.191 -7.115 1.00 91.00 84 SER A CA 1
ATOM 643 C C . SER A 1 84 ? 16.048 -10.173 -8.035 1.00 91.00 84 SER A C 1
ATOM 645 O O . SER A 1 84 ? 15.239 -11.106 -8.067 1.00 91.00 84 SER A O 1
ATOM 647 N N . ALA A 1 85 ? 15.914 -9.094 -8.801 1.00 94.75 85 ALA A N 1
ATOM 648 C CA . ALA A 1 85 ? 14.878 -8.933 -9.806 1.00 94.75 85 ALA A CA 1
ATOM 649 C C . ALA A 1 85 ? 15.488 -8.614 -11.171 1.00 94.75 85 ALA A C 1
ATOM 651 O O . ALA A 1 85 ? 16.490 -7.910 -11.269 1.00 94.75 85 ALA A O 1
ATOM 652 N N . TYR A 1 86 ? 14.857 -9.125 -12.223 1.00 92.81 86 TYR A N 1
ATOM 653 C CA . TYR A 1 86 ? 15.282 -8.942 -13.602 1.00 92.81 86 TYR A CA 1
ATOM 654 C C . TYR A 1 86 ? 14.069 -8.655 -14.486 1.00 92.81 86 TYR A C 1
ATOM 656 O O . TYR A 1 86 ? 13.162 -9.481 -14.583 1.00 92.81 86 TYR A O 1
ATOM 664 N N . TRP A 1 87 ? 14.052 -7.495 -15.139 1.00 93.88 87 TRP A N 1
ATOM 665 C CA . TRP A 1 87 ? 13.039 -7.157 -16.138 1.00 93.88 87 TRP A CA 1
ATOM 666 C C . TRP A 1 87 ? 13.437 -7.704 -17.507 1.00 93.88 87 TRP A C 1
ATOM 668 O O . TRP A 1 87 ? 14.557 -7.482 -17.967 1.00 93.88 87 TRP A O 1
ATOM 678 N N . LEU A 1 88 ? 12.512 -8.386 -18.185 1.00 92.81 88 LEU A N 1
ATOM 679 C CA . LEU A 1 88 ? 12.760 -8.891 -19.531 1.00 92.81 88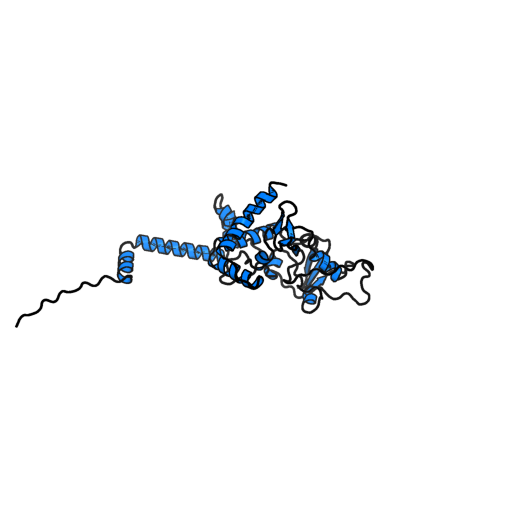 LEU A CA 1
ATOM 680 C C . LEU A 1 88 ? 13.000 -7.738 -20.525 1.00 92.81 88 LEU A C 1
ATOM 682 O O . LEU A 1 88 ? 12.331 -6.697 -20.443 1.00 92.81 88 LEU A O 1
ATOM 686 N N . PRO A 1 89 ? 13.910 -7.921 -21.501 1.00 88.56 89 PRO A N 1
ATOM 687 C CA . PRO A 1 89 ? 14.186 -6.922 -22.525 1.00 88.56 89 PRO A CA 1
ATOM 688 C C . PRO A 1 89 ? 13.012 -6.858 -23.511 1.00 88.56 89 PRO A C 1
ATOM 690 O O . PRO A 1 89 ? 12.932 -7.621 -24.467 1.00 88.56 89 PRO A O 1
ATOM 693 N N . GLN A 1 90 ? 12.074 -5.946 -23.260 1.00 88.31 90 GLN A N 1
ATOM 694 C CA . GLN A 1 90 ? 10.847 -5.778 -24.051 1.00 88.31 90 GLN A CA 1
ATOM 695 C C . GLN A 1 90 ? 10.855 -4.488 -24.871 1.00 88.31 90 GLN A C 1
ATOM 697 O O . GLN A 1 90 ? 9.799 -3.952 -25.187 1.00 88.31 90 GLN A O 1
ATOM 702 N N . ASN A 1 91 ? 12.050 -3.989 -25.198 1.00 86.31 91 ASN A N 1
ATOM 703 C CA . ASN A 1 91 ? 12.225 -2.723 -25.901 1.00 86.31 91 ASN A CA 1
ATOM 704 C C . ASN A 1 91 ? 11.612 -1.543 -25.118 1.00 86.31 91 ASN A C 1
ATOM 706 O O . ASN A 1 91 ? 10.938 -0.694 -25.684 1.00 86.31 91 ASN A O 1
ATOM 710 N N . TRP A 1 92 ? 11.823 -1.533 -23.799 1.00 84.88 92 TRP A N 1
ATOM 711 C CA . TRP A 1 92 ? 11.507 -0.417 -22.909 1.00 84.88 92 TRP A CA 1
ATOM 712 C C . TRP A 1 92 ? 12.795 0.063 -22.271 1.00 84.88 92 TRP A C 1
ATOM 714 O O . TRP A 1 92 ? 13.566 -0.763 -21.771 1.00 84.88 92 TRP A O 1
ATOM 724 N N . SER A 1 93 ? 12.966 1.375 -22.211 1.00 85.19 93 SER A N 1
ATOM 725 C CA . SER A 1 93 ? 13.921 1.979 -21.291 1.00 85.19 93 SER A CA 1
ATOM 726 C C . SER A 1 93 ? 13.448 1.813 -19.846 1.00 85.19 93 SER A C 1
ATOM 728 O O . SER A 1 93 ? 12.239 1.710 -19.584 1.00 85.19 93 SER A O 1
ATOM 730 N N . ALA A 1 94 ? 14.363 1.802 -18.878 1.00 85.88 94 ALA A N 1
ATOM 731 C CA . ALA A 1 94 ? 14.014 1.749 -17.460 1.00 85.88 94 ALA A CA 1
ATOM 732 C C . ALA A 1 94 ? 13.109 2.926 -17.073 1.00 85.88 94 ALA A C 1
ATOM 734 O O . ALA A 1 94 ? 12.155 2.762 -16.308 1.00 85.88 94 ALA A O 1
ATOM 735 N N . ARG A 1 95 ? 13.342 4.101 -17.674 1.00 86.31 95 ARG A N 1
ATOM 736 C CA . ARG A 1 95 ? 12.519 5.301 -17.478 1.00 86.31 95 ARG A CA 1
ATOM 737 C C . ARG A 1 95 ? 11.114 5.149 -18.051 1.00 86.31 95 ARG A C 1
ATOM 739 O O . ARG A 1 95 ? 10.150 5.476 -17.360 1.00 86.31 95 ARG A O 1
ATOM 746 N N . GLN A 1 96 ? 10.984 4.657 -19.281 1.00 88.25 96 GLN A N 1
ATOM 747 C CA . GLN A 1 96 ? 9.681 4.417 -19.908 1.00 88.25 96 GLN A CA 1
ATOM 748 C C . GLN A 1 96 ? 8.876 3.387 -19.109 1.00 88.25 96 GLN A C 1
ATOM 750 O O . GLN A 1 96 ? 7.690 3.591 -18.845 1.00 88.25 96 GLN A O 1
ATOM 755 N N . ARG A 1 97 ? 9.539 2.315 -18.662 1.00 91.06 97 ARG A N 1
ATOM 756 C CA . ARG A 1 97 ? 8.930 1.265 -17.842 1.00 91.06 97 ARG A CA 1
ATOM 757 C C . ARG A 1 97 ? 8.442 1.814 -16.505 1.00 91.06 97 ARG A C 1
ATOM 759 O O . ARG A 1 97 ? 7.288 1.638 -16.131 1.00 91.06 97 ARG A O 1
ATOM 766 N N . TYR A 1 98 ? 9.296 2.555 -15.807 1.00 92.12 98 TYR A N 1
ATOM 767 C CA . TYR A 1 98 ? 8.939 3.168 -14.533 1.00 92.12 98 TYR A CA 1
ATOM 768 C C . TYR A 1 98 ? 7.801 4.194 -14.668 1.00 92.12 98 TYR A C 1
ATOM 770 O O . TYR A 1 98 ? 6.926 4.268 -13.804 1.00 92.12 98 TYR A O 1
ATOM 778 N N . TRP A 1 99 ? 7.762 4.947 -15.774 1.00 91.88 99 TRP A N 1
ATOM 779 C CA . TRP A 1 99 ? 6.625 5.808 -16.097 1.00 91.88 99 TRP A CA 1
ATOM 780 C C . TRP A 1 99 ? 5.334 5.006 -16.259 1.00 91.88 99 TRP A C 1
ATOM 782 O O . TRP A 1 99 ? 4.338 5.345 -15.624 1.00 91.88 99 TRP A O 1
ATOM 792 N N . PHE A 1 100 ? 5.353 3.918 -17.033 1.00 92.88 100 PHE A N 1
ATOM 793 C CA . PHE A 1 100 ? 4.184 3.054 -17.214 1.00 92.88 100 PHE A CA 1
ATOM 794 C C . PHE A 1 100 ? 3.669 2.493 -15.878 1.00 92.88 100 PHE A C 1
ATOM 796 O O . PHE A 1 100 ? 2.461 2.439 -15.648 1.00 92.88 100 PHE A O 1
ATOM 803 N N . HIS A 1 101 ? 4.578 2.150 -14.965 1.00 94.69 101 HIS A N 1
ATOM 804 C CA . HIS A 1 101 ? 4.235 1.580 -13.664 1.00 94.69 101 HIS A CA 1
ATOM 805 C C . HIS A 1 101 ? 3.565 2.551 -12.692 1.00 94.69 101 HIS A C 1
ATOM 807 O O . HIS A 1 101 ? 2.698 2.125 -11.926 1.00 94.69 101 HIS A O 1
ATOM 813 N N . HIS A 1 102 ? 3.957 3.827 -12.715 1.00 94.44 102 HIS A N 1
ATOM 814 C CA . HIS A 1 102 ? 3.649 4.777 -11.639 1.00 94.44 102 HIS A CA 1
ATOM 815 C C . HIS A 1 102 ? 2.994 6.083 -12.100 1.00 94.44 102 HIS A C 1
ATOM 817 O O . HIS A 1 102 ? 2.727 6.964 -11.279 1.00 94.44 102 HIS A O 1
ATOM 823 N N . THR A 1 103 ? 2.732 6.252 -13.396 1.00 92.25 103 THR A N 1
ATOM 824 C CA . THR A 1 103 ? 2.003 7.425 -13.882 1.00 92.25 103 THR A CA 1
ATOM 825 C C . THR A 1 103 ? 0.519 7.306 -13.537 1.00 92.25 103 THR A C 1
ATOM 827 O O . THR A 1 103 ? -0.109 6.270 -13.768 1.00 92.25 103 THR A O 1
ATOM 830 N N . SER A 1 104 ? -0.057 8.365 -12.967 1.00 91.06 104 SER A N 1
ATOM 831 C CA . SER A 1 104 ? -1.488 8.389 -12.659 1.00 91.06 104 SER A CA 1
ATOM 832 C C . SER A 1 104 ? -2.311 8.458 -13.941 1.00 91.06 104 SER A C 1
ATOM 834 O O . SER A 1 104 ? -1.988 9.205 -14.862 1.00 91.06 104 SER A O 1
ATOM 836 N N . GLN A 1 105 ? -3.400 7.696 -13.979 1.00 88.12 105 GLN A N 1
ATOM 837 C CA . GLN A 1 105 ? -4.316 7.615 -15.120 1.00 88.12 105 GLN A CA 1
ATOM 838 C C . GLN A 1 105 ? -5.645 8.331 -14.839 1.00 88.12 105 GLN A C 1
ATOM 840 O O . GLN A 1 105 ? -6.649 8.087 -15.500 1.00 88.12 105 GLN A O 1
ATOM 845 N N . GLY A 1 106 ? -5.661 9.214 -13.833 1.00 83.31 106 GLY A N 1
ATOM 846 C CA . GLY A 1 106 ? -6.845 9.993 -13.457 1.00 83.31 106 GLY A CA 1
ATOM 847 C C . GLY A 1 106 ? -7.839 9.249 -12.560 1.00 83.31 106 GLY A C 1
ATOM 848 O O . GLY A 1 106 ? -8.891 9.793 -12.236 1.00 83.31 106 GLY A O 1
ATOM 849 N N . THR A 1 107 ? -7.525 8.025 -12.130 1.00 75.12 107 THR A N 1
ATOM 850 C CA . THR A 1 107 ? -8.405 7.201 -11.294 1.00 75.12 107 THR A CA 1
ATOM 851 C C . THR A 1 107 ? -7.926 7.132 -9.843 1.00 75.12 107 THR A C 1
ATOM 853 O O . THR A 1 107 ? -6.809 6.701 -9.571 1.00 75.12 107 THR A O 1
ATOM 856 N N . ALA A 1 108 ? -8.800 7.489 -8.898 1.00 83.12 108 ALA A N 1
ATOM 857 C CA . ALA A 1 108 ? -8.637 7.224 -7.465 1.00 83.12 108 ALA A CA 1
ATOM 858 C C . ALA A 1 108 ? -9.329 5.896 -7.111 1.00 83.12 108 ALA A C 1
ATOM 860 O O . ALA A 1 108 ? -10.407 5.878 -6.525 1.00 83.12 108 ALA A O 1
ATOM 861 N N . THR A 1 109 ? -8.766 4.778 -7.578 1.00 82.06 109 THR A N 1
ATOM 862 C CA . THR A 1 109 ? -9.410 3.454 -7.464 1.00 82.06 109 THR A CA 1
ATOM 863 C C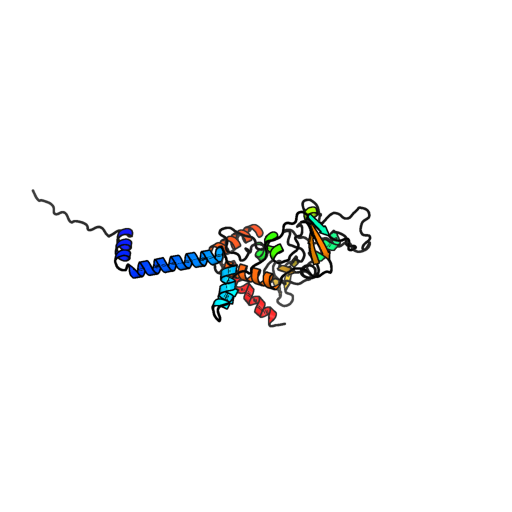 . THR A 1 109 ? -9.448 2.919 -6.037 1.00 82.06 109 THR A C 1
ATOM 865 O O . THR A 1 109 ? -10.240 2.031 -5.748 1.00 82.06 109 THR A O 1
ATOM 868 N N . ILE A 1 110 ? -8.582 3.424 -5.156 1.00 84.19 110 ILE A N 1
ATOM 869 C CA . ILE A 1 110 ? -8.591 3.095 -3.735 1.00 84.19 110 ILE A CA 1
ATOM 870 C C . ILE A 1 110 ? -9.199 4.307 -3.020 1.00 84.19 110 ILE A C 1
ATOM 872 O O . ILE A 1 110 ? -8.594 5.380 -3.048 1.00 84.19 110 ILE A O 1
ATOM 876 N N . PRO A 1 111 ? -10.383 4.176 -2.398 1.00 77.62 111 PRO A N 1
ATOM 877 C CA . PRO A 1 111 ? -11.180 5.312 -1.940 1.00 77.62 111 PRO A CA 1
ATOM 878 C C . PRO A 1 111 ? -10.700 5.884 -0.595 1.00 77.62 111 PRO A C 1
ATOM 880 O O . PRO A 1 111 ? -11.490 6.121 0.318 1.00 77.62 111 PRO A O 1
ATOM 883 N N . VAL A 1 112 ? -9.393 6.105 -0.458 1.00 87.81 112 VAL A N 1
ATOM 884 C CA . VAL A 1 112 ? -8.792 6.815 0.672 1.00 87.81 112 VAL A CA 1
ATOM 885 C C . VAL A 1 112 ? -7.735 7.810 0.190 1.00 87.81 112 VAL A C 1
ATOM 887 O O . VAL A 1 112 ? -7.037 7.540 -0.792 1.00 87.81 112 VAL A O 1
ATOM 890 N N . PRO A 1 113 ? -7.543 8.932 0.908 1.00 92.75 113 PRO A N 1
ATOM 891 C CA . PRO A 1 113 ? -6.419 9.822 0.662 1.00 92.75 113 PRO A CA 1
ATOM 892 C C . PRO A 1 113 ? -5.086 9.070 0.709 1.00 92.75 113 PRO A C 1
ATOM 894 O O . PRO A 1 113 ? -4.884 8.164 1.524 1.00 92.75 113 PRO A O 1
ATOM 897 N N . TYR A 1 114 ? -4.136 9.493 -0.121 1.00 94.62 114 TYR A N 1
ATOM 898 C CA . TYR A 1 114 ? -2.810 8.888 -0.221 1.00 94.62 114 TYR A CA 1
ATOM 899 C C . TYR A 1 114 ? -2.113 8.792 1.141 1.00 94.62 114 TYR A C 1
ATOM 901 O O . TYR A 1 114 ? -1.599 7.744 1.524 1.00 94.62 114 TYR A O 1
ATOM 909 N N . GLN A 1 115 ? -2.153 9.874 1.919 1.00 95.44 115 GLN A N 1
ATOM 910 C CA . GLN A 1 115 ? -1.517 9.920 3.235 1.00 95.44 115 GLN A CA 1
ATOM 911 C C . GLN A 1 115 ? -2.185 8.984 4.247 1.00 95.44 115 GLN A C 1
ATOM 913 O O . GLN A 1 115 ? -1.504 8.450 5.119 1.00 95.44 115 GLN A O 1
ATOM 918 N N . TRP A 1 116 ? -3.494 8.749 4.123 1.00 95.69 116 TRP A N 1
ATOM 919 C CA . TRP A 1 116 ? -4.188 7.776 4.962 1.00 95.69 116 TRP A CA 1
ATOM 920 C C . TRP A 1 116 ? -3.763 6.364 4.598 1.00 95.69 116 TRP A C 1
ATOM 922 O O . TRP A 1 116 ? -3.417 5.599 5.489 1.00 95.69 116 TRP A O 1
ATOM 932 N N . PHE A 1 117 ? -3.698 6.040 3.304 1.00 96.12 117 PHE A N 1
ATOM 933 C CA . PHE A 1 117 ? -3.205 4.742 2.843 1.00 96.12 117 PHE A CA 1
ATOM 934 C C . PHE A 1 117 ? -1.804 4.423 3.391 1.00 96.12 117 PHE A C 1
ATOM 936 O O . PHE A 1 117 ? -1.566 3.312 3.857 1.00 96.12 117 PHE A O 1
ATOM 943 N N . LEU A 1 118 ? -0.905 5.415 3.425 1.00 97.25 118 LEU A N 1
ATOM 944 C CA . LEU A 1 118 ? 0.432 5.283 4.020 1.00 97.25 118 LEU A CA 1
ATOM 945 C C . LEU A 1 118 ? 0.434 5.109 5.552 1.00 97.25 118 LEU A C 1
ATOM 947 O O . LEU A 1 118 ? 1.389 4.551 6.095 1.00 97.25 118 LEU A O 1
ATOM 951 N N . ALA A 1 119 ? -0.573 5.641 6.248 1.00 97.69 119 ALA A N 1
ATOM 952 C CA . ALA A 1 119 ? -0.682 5.607 7.708 1.00 97.69 119 ALA A CA 1
ATOM 953 C C . ALA A 1 119 ? -1.480 4.404 8.232 1.00 97.69 119 ALA A C 1
ATOM 955 O O . ALA A 1 119 ? -1.406 4.089 9.421 1.00 97.69 119 ALA A O 1
ATOM 956 N N . LEU A 1 120 ? -2.275 3.758 7.377 1.00 97.00 120 LEU A N 1
ATOM 957 C CA . LEU A 1 120 ? -3.072 2.600 7.751 1.00 97.00 120 LEU A CA 1
ATOM 958 C C . LEU A 1 120 ? -2.169 1.424 8.117 1.00 97.00 120 LEU A C 1
ATOM 960 O O . LEU A 1 120 ? -1.156 1.139 7.478 1.00 97.00 120 LEU A O 1
ATOM 964 N N . GLU A 1 121 ? -2.591 0.694 9.140 1.00 97.06 121 GLU A N 1
ATOM 965 C CA . GLU A 1 121 ? -1.974 -0.576 9.488 1.00 97.06 121 GLU A CA 1
ATOM 966 C C . GLU A 1 121 ? -2.561 -1.715 8.660 1.00 97.06 121 GLU A C 1
ATOM 968 O O . GLU A 1 121 ? -3.730 -1.648 8.285 1.00 97.06 121 GLU A O 1
ATOM 973 N N . ARG A 1 122 ? -1.808 -2.793 8.432 1.00 94.56 122 ARG A N 1
ATOM 974 C CA . ARG A 1 122 ? -2.346 -4.040 7.862 1.00 94.56 122 ARG A CA 1
ATOM 975 C C . ARG A 1 122 ? -3.438 -4.645 8.772 1.00 94.56 122 ARG A C 1
ATOM 977 O O . ARG A 1 122 ? -3.461 -4.358 9.973 1.00 94.56 122 ARG A O 1
ATOM 984 N N . PRO A 1 123 ? -4.412 -5.400 8.247 1.00 91.56 123 PRO A N 1
ATOM 985 C CA . PRO A 1 123 ? -5.581 -5.831 9.011 1.00 91.56 123 PRO A CA 1
ATOM 986 C C . PRO A 1 123 ? -5.275 -6.923 10.052 1.00 91.56 123 PRO A C 1
ATOM 988 O O . PRO A 1 123 ? -6.123 -7.198 10.892 1.00 91.56 123 PRO A O 1
ATOM 991 N N . GLU A 1 124 ? -4.083 -7.519 10.080 1.00 87.06 124 GLU A N 1
ATOM 992 C CA . GLU A 1 124 ? -3.683 -8.422 11.162 1.00 87.06 124 GLU A CA 1
ATOM 993 C C . GLU A 1 124 ? -3.608 -7.700 12.522 1.00 87.06 124 GLU A C 1
ATOM 995 O O . GLU A 1 124 ? -3.168 -6.552 12.627 1.00 87.06 124 GLU A O 1
ATOM 1000 N N . LEU A 1 125 ? -4.024 -8.379 13.596 1.00 82.25 125 LEU A N 1
ATOM 1001 C CA . LEU A 1 125 ? -3.872 -7.849 14.950 1.00 82.25 125 LEU A CA 1
ATOM 1002 C C . LEU A 1 125 ? -2.387 -7.813 15.332 1.00 82.25 125 LEU A C 1
ATOM 1004 O O . LEU A 1 125 ? -1.666 -8.794 15.170 1.00 82.25 125 LEU A O 1
ATOM 1008 N N . SER A 1 126 ? -1.934 -6.684 15.876 1.00 84.62 126 SER A N 1
ATOM 1009 C CA . SER A 1 126 ? -0.547 -6.499 16.305 1.00 84.62 126 SER A CA 1
ATOM 1010 C C . SER A 1 126 ? -0.445 -5.563 17.509 1.00 84.62 126 SER A C 1
ATOM 1012 O O . SER A 1 126 ? -1.106 -4.519 17.571 1.00 84.62 126 SER A O 1
ATOM 1014 N N . PHE A 1 127 ? 0.439 -5.910 18.450 1.00 85.94 127 PHE A N 1
ATOM 1015 C CA . PHE A 1 127 ? 0.784 -5.062 19.596 1.00 85.94 127 PHE A CA 1
ATOM 1016 C C . PHE A 1 127 ? 1.601 -3.826 19.188 1.00 85.94 127 PHE A C 1
ATOM 1018 O O . PHE A 1 127 ? 1.550 -2.805 19.870 1.00 85.94 127 PHE A O 1
ATOM 1025 N N . SER A 1 128 ? 2.292 -3.875 18.049 1.00 90.19 128 SER A N 1
ATOM 1026 C CA . SER A 1 128 ? 3.041 -2.759 17.460 1.00 90.19 128 SER A CA 1
ATOM 1027 C C . SER A 1 128 ? 2.425 -2.299 16.136 1.00 90.19 128 SER A C 1
ATOM 1029 O O . SER A 1 128 ? 1.634 -3.025 15.533 1.00 90.19 128 SER A O 1
ATOM 1031 N N . TYR A 1 129 ? 2.785 -1.092 15.691 1.00 92.75 129 TYR A N 1
ATOM 1032 C CA . TYR A 1 129 ? 2.383 -0.589 14.377 1.00 92.75 129 TYR A CA 1
ATOM 1033 C C . TYR A 1 129 ? 2.934 -1.493 13.271 1.00 92.75 129 TYR A C 1
ATOM 1035 O O . TYR A 1 129 ? 4.144 -1.721 13.203 1.00 92.75 129 TYR A O 1
ATOM 1043 N N . THR A 1 130 ? 2.061 -1.963 12.386 1.00 94.50 130 THR A N 1
ATOM 1044 C CA . THR A 1 130 ? 2.450 -2.728 11.192 1.00 94.50 130 THR A CA 1
ATOM 1045 C C . THR A 1 130 ? 1.852 -2.093 9.949 1.00 94.50 130 THR A C 1
ATOM 1047 O O . THR A 1 130 ? 0.634 -2.091 9.810 1.00 94.50 130 THR A O 1
ATOM 1050 N N . SER A 1 131 ? 2.686 -1.565 9.051 1.00 96.38 131 SER A N 1
ATOM 1051 C CA . SER A 1 131 ? 2.233 -0.775 7.896 1.00 96.38 131 SER A CA 1
ATOM 1052 C C . SER A 1 131 ? 1.421 -1.605 6.901 1.00 96.38 131 SER A C 1
ATOM 1054 O O . SER A 1 131 ? 1.826 -2.713 6.554 1.00 96.38 131 SER A O 1
ATOM 1056 N N . LEU A 1 132 ? 0.321 -1.048 6.388 1.00 96.06 132 LEU A N 1
ATOM 1057 C CA . LEU A 1 132 ? -0.411 -1.613 5.248 1.00 96.06 132 LEU A CA 1
ATOM 1058 C C . LEU A 1 132 ? 0.440 -1.591 3.971 1.00 96.06 132 LEU A C 1
ATOM 1060 O O . LEU A 1 132 ? 0.306 -2.452 3.110 1.00 96.06 132 LEU A O 1
ATOM 1064 N N . THR A 1 133 ? 1.339 -0.615 3.868 1.00 96.31 133 THR A N 1
ATOM 1065 C CA . THR A 1 133 ? 2.251 -0.430 2.734 1.00 96.31 133 THR A CA 1
ATOM 1066 C C . THR A 1 133 ? 3.585 -1.152 2.892 1.00 96.31 133 THR A C 1
ATOM 1068 O O . THR A 1 133 ? 4.523 -0.873 2.151 1.00 96.31 133 THR A O 1
ATOM 1071 N N . ASP A 1 134 ? 3.690 -2.062 3.865 1.00 95.44 134 ASP A N 1
ATOM 1072 C CA . ASP A 1 134 ? 4.850 -2.940 3.983 1.00 95.44 134 ASP A CA 1
ATOM 1073 C C . ASP A 1 134 ? 5.029 -3.746 2.689 1.00 95.44 134 ASP A C 1
ATOM 1075 O O . ASP A 1 134 ? 4.087 -4.358 2.183 1.00 95.44 134 ASP A O 1
ATOM 1079 N N . GLU A 1 135 ? 6.247 -3.739 2.148 1.00 94.69 135 GLU A N 1
ATOM 1080 C CA . GLU A 1 135 ? 6.542 -4.364 0.860 1.00 94.69 135 GLU A CA 1
ATOM 1081 C C . GLU A 1 135 ? 6.211 -5.858 0.873 1.00 94.69 135 GLU A C 1
ATOM 1083 O O . GLU A 1 135 ? 5.560 -6.357 -0.043 1.00 94.69 135 GLU A O 1
ATOM 1088 N N . ASN A 1 136 ? 6.609 -6.572 1.929 1.00 94.19 136 ASN A N 1
ATOM 1089 C CA . ASN A 1 136 ? 6.340 -7.998 2.047 1.00 94.19 136 ASN A CA 1
ATOM 1090 C C . ASN A 1 136 ? 4.843 -8.264 2.168 1.00 94.19 136 ASN A C 1
ATOM 1092 O O . ASN A 1 136 ? 4.347 -9.182 1.527 1.00 94.19 136 ASN A O 1
ATOM 1096 N N . TYR A 1 137 ? 4.106 -7.452 2.924 1.00 95.06 137 TYR A N 1
ATOM 1097 C CA . TYR A 1 137 ? 2.653 -7.554 2.984 1.00 95.06 137 TYR A CA 1
ATOM 1098 C C . TYR A 1 137 ? 1.996 -7.354 1.608 1.00 95.06 137 TYR A C 1
ATOM 1100 O O . TYR A 1 137 ? 1.203 -8.196 1.185 1.00 95.06 137 TYR A O 1
ATOM 1108 N N . LEU A 1 138 ? 2.368 -6.306 0.865 1.00 95.94 138 LEU A N 1
ATOM 1109 C CA . LEU A 1 138 ? 1.813 -6.046 -0.469 1.00 95.94 138 LEU A CA 1
ATOM 1110 C C . LEU A 1 138 ? 2.213 -7.117 -1.500 1.00 95.94 138 LEU A C 1
ATOM 1112 O O . LEU A 1 138 ? 1.415 -7.444 -2.379 1.00 95.94 138 LEU A O 1
ATOM 1116 N N . ARG A 1 139 ? 3.390 -7.741 -1.367 1.00 95.31 139 ARG A N 1
ATOM 1117 C CA . ARG A 1 139 ? 3.765 -8.922 -2.168 1.00 95.31 139 ARG A CA 1
ATOM 1118 C C . ARG A 1 139 ? 2.815 -10.094 -1.957 1.00 95.31 139 ARG A C 1
ATOM 1120 O O . ARG A 1 139 ? 2.480 -10.782 -2.916 1.00 95.31 139 ARG A O 1
ATOM 1127 N N . ARG A 1 140 ? 2.337 -10.310 -0.727 1.00 93.75 140 ARG A N 1
ATOM 1128 C CA . ARG A 1 140 ? 1.352 -11.365 -0.422 1.00 93.75 140 ARG A CA 1
ATOM 1129 C C . ARG A 1 140 ? -0.010 -11.098 -1.078 1.00 93.75 140 ARG A C 1
ATOM 1131 O O . ARG A 1 140 ? -0.777 -12.034 -1.280 1.00 93.75 140 ARG A O 1
ATOM 1138 N N . LEU A 1 141 ? -0.290 -9.842 -1.437 1.00 94.75 141 LEU A N 1
ATOM 1139 C CA . LEU A 1 141 ? -1.443 -9.421 -2.244 1.00 94.75 141 LEU A CA 1
ATOM 1140 C C . LEU A 1 141 ? -1.177 -9.477 -3.762 1.00 94.75 141 LEU A C 1
ATOM 114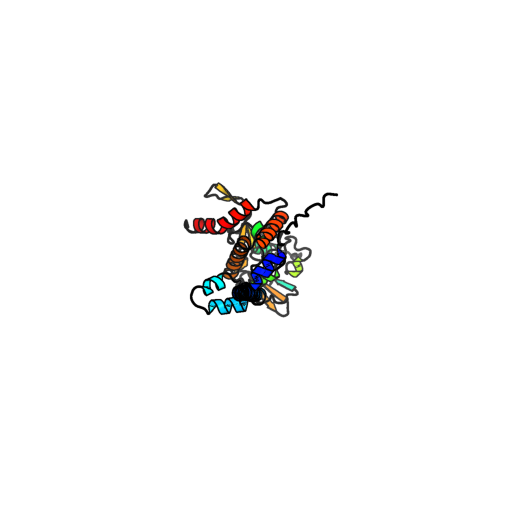2 O O . LEU A 1 141 ? -2.053 -9.121 -4.549 1.00 94.75 141 LEU A O 1
ATOM 1146 N N . GLY A 1 142 ? 0.009 -9.938 -4.175 1.00 94.88 142 GLY A N 1
ATOM 1147 C CA . GLY A 1 142 ? 0.387 -10.148 -5.572 1.00 94.88 142 GLY A CA 1
ATOM 1148 C C . GLY A 1 142 ? 1.044 -8.951 -6.258 1.00 94.88 142 GLY A C 1
ATOM 1149 O O . GLY A 1 142 ? 1.214 -8.972 -7.477 1.00 94.88 142 GLY A O 1
ATOM 1150 N N . PHE A 1 143 ? 1.418 -7.908 -5.510 1.00 96.56 143 PHE A N 1
ATOM 1151 C CA . PHE A 1 143 ? 2.135 -6.765 -6.072 1.00 96.56 143 PHE A CA 1
ATOM 1152 C C . PHE A 1 143 ? 3.637 -7.024 -6.247 1.00 96.56 143 PHE A C 1
ATOM 1154 O O . PHE A 1 143 ? 4.271 -7.739 -5.470 1.00 96.56 143 PHE A O 1
ATOM 1161 N N . ILE A 1 144 ? 4.227 -6.357 -7.243 1.00 96.81 144 ILE A N 1
ATOM 1162 C CA . ILE A 1 144 ? 5.657 -6.430 -7.556 1.00 96.81 144 ILE A CA 1
ATOM 1163 C C . ILE A 1 144 ? 6.380 -5.228 -6.924 1.00 96.81 144 ILE A C 1
ATOM 1165 O O . ILE A 1 144 ? 6.058 -4.089 -7.269 1.00 96.81 144 ILE A O 1
ATOM 1169 N N . PRO A 1 145 ? 7.380 -5.433 -6.048 1.00 95.62 145 PRO A N 1
ATOM 1170 C CA . PRO A 1 145 ? 8.107 -4.336 -5.414 1.00 95.62 145 PRO A CA 1
ATOM 1171 C C . PRO A 1 145 ? 8.781 -3.389 -6.411 1.00 95.62 145 PRO A C 1
ATOM 1173 O O . PRO A 1 145 ? 9.319 -3.835 -7.434 1.00 95.62 145 PRO A O 1
ATOM 1176 N N . SER A 1 146 ? 8.807 -2.097 -6.084 1.00 94.62 146 SER A N 1
ATOM 1177 C CA . SER A 1 146 ? 9.356 -1.038 -6.934 1.00 94.62 146 SER A CA 1
ATOM 1178 C C . SER A 1 146 ? 10.188 -0.054 -6.105 1.00 94.62 146 SER A C 1
ATOM 1180 O O . SER A 1 146 ? 9.839 0.203 -4.953 1.00 94.62 146 SER A O 1
ATOM 1182 N N . PRO A 1 147 ? 11.270 0.529 -6.651 1.00 92.69 147 PRO A N 1
ATOM 1183 C CA . PRO A 1 147 ? 12.053 1.507 -5.916 1.00 92.69 147 PRO A CA 1
ATOM 1184 C C . PRO A 1 147 ? 11.295 2.829 -5.786 1.00 92.69 147 PRO A C 1
ATOM 1186 O O . PRO A 1 147 ? 10.444 3.168 -6.607 1.00 92.69 147 PRO A O 1
ATOM 1189 N N . GLY A 1 148 ? 11.655 3.614 -4.768 1.00 88.62 148 GLY A N 1
ATOM 1190 C CA . GLY A 1 148 ? 11.074 4.943 -4.577 1.00 88.62 148 GLY A CA 1
ATOM 1191 C C . GLY A 1 148 ? 11.754 6.073 -5.360 1.00 88.62 148 GLY A C 1
ATOM 1192 O O . GLY A 1 148 ? 11.237 7.190 -5.430 1.00 88.62 148 GLY A O 1
ATOM 1193 N N . SER A 1 149 ? 12.927 5.800 -5.942 1.00 77.75 149 SER A N 1
ATOM 1194 C CA . SER A 1 149 ? 13.712 6.787 -6.687 1.00 77.75 149 SER A CA 1
ATOM 1195 C C . SER A 1 149 ? 13.552 6.617 -8.194 1.00 77.75 149 SER A C 1
ATOM 1197 O O . SER A 1 149 ? 13.685 5.518 -8.728 1.00 77.75 149 SER A O 1
ATOM 1199 N N . LYS A 1 150 ? 13.348 7.750 -8.868 1.00 73.12 150 LYS A N 1
ATOM 1200 C CA . LYS A 1 150 ? 13.304 7.890 -10.329 1.00 73.12 150 LYS A CA 1
ATOM 1201 C C . LYS A 1 150 ? 14.687 7.978 -10.987 1.00 73.12 150 LYS A C 1
ATOM 1203 O O . LYS A 1 150 ? 14.774 7.919 -12.208 1.00 73.12 150 LYS A O 1
ATOM 1208 N N . ASP A 1 151 ? 15.736 8.152 -10.183 1.00 76.62 151 ASP A N 1
ATOM 1209 C CA . ASP A 1 151 ? 17.116 8.303 -10.658 1.00 76.62 151 ASP A CA 1
ATOM 1210 C C . ASP A 1 151 ? 17.851 6.954 -10.708 1.00 76.62 151 ASP A C 1
ATOM 1212 O O . ASP A 1 151 ? 19.052 6.926 -10.928 1.00 76.62 151 ASP A O 1
ATOM 1216 N N . PHE A 1 152 ? 17.148 5.852 -10.405 1.00 80.06 152 PHE A N 1
ATOM 1217 C CA . PHE A 1 152 ? 17.628 4.459 -10.392 1.00 80.06 152 PHE A CA 1
ATOM 1218 C C . PHE A 1 152 ? 18.964 4.199 -9.662 1.00 80.06 152 PHE A C 1
ATOM 1220 O O . PHE A 1 152 ? 19.544 3.119 -9.753 1.00 80.06 152 PHE A O 1
ATOM 1227 N N . ALA A 1 153 ? 19.408 5.153 -8.846 1.00 72.75 153 ALA A N 1
ATOM 1228 C CA . ALA A 1 153 ? 20.549 5.027 -7.959 1.00 72.75 153 ALA A CA 1
ATOM 1229 C C . ALA A 1 153 ? 20.200 4.245 -6.677 1.00 72.75 153 ALA A C 1
ATOM 1231 O O . ALA A 1 153 ? 19.035 4.027 -6.324 1.00 72.75 153 ALA A O 1
ATOM 1232 N N . GLY A 1 154 ? 21.233 3.854 -5.928 1.00 81.62 154 GLY A N 1
ATOM 1233 C CA . GLY A 1 154 ? 21.079 3.204 -4.626 1.00 81.62 154 GLY A CA 1
ATOM 1234 C C . GLY A 1 154 ? 20.509 1.790 -4.741 1.00 81.62 154 GLY A C 1
ATOM 1235 O O . GLY A 1 154 ? 21.150 0.914 -5.308 1.00 81.62 154 GLY A O 1
ATOM 1236 N N . ILE A 1 155 ? 19.323 1.558 -4.169 1.00 81.75 155 ILE A N 1
ATOM 1237 C CA . ILE A 1 155 ? 18.704 0.223 -4.070 1.00 81.75 155 ILE A CA 1
ATOM 1238 C C . ILE A 1 155 ? 17.878 -0.183 -5.298 1.00 81.75 155 ILE A C 1
ATOM 1240 O O . ILE A 1 155 ? 17.427 -1.323 -5.363 1.00 81.75 155 ILE A O 1
ATOM 1244 N N . ALA A 1 156 ? 17.664 0.707 -6.274 1.00 83.75 156 ALA A N 1
ATOM 1245 C CA . ALA A 1 156 ? 16.863 0.407 -7.466 1.00 83.75 156 ALA A CA 1
ATOM 1246 C C . ALA A 1 156 ? 17.310 -0.846 -8.259 1.00 83.75 156 ALA A C 1
ATOM 1248 O O . ALA A 1 156 ? 16.426 -1.603 -8.677 1.00 83.75 156 ALA A O 1
ATOM 1249 N N . PRO A 1 157 ? 18.621 -1.159 -8.358 1.00 84.38 157 PRO A N 1
ATOM 1250 C CA . PRO A 1 157 ? 19.112 -2.416 -8.923 1.00 84.38 157 PRO A CA 1
ATOM 1251 C C . PRO A 1 157 ? 18.532 -3.684 -8.281 1.00 84.38 157 PRO A C 1
ATOM 1253 O O . PRO A 1 157 ? 18.325 -4.676 -8.974 1.00 84.38 157 PRO A O 1
ATOM 1256 N N . ALA A 1 158 ? 18.209 -3.668 -6.982 1.00 87.75 158 ALA A N 1
ATOM 1257 C CA . ALA A 1 158 ? 17.586 -4.815 -6.311 1.00 87.75 158 ALA A CA 1
ATOM 1258 C C . ALA A 1 158 ? 16.166 -5.104 -6.840 1.00 87.75 158 ALA A C 1
ATOM 1260 O O . ALA A 1 158 ? 15.698 -6.240 -6.792 1.00 87.75 158 ALA A O 1
ATOM 1261 N N . TYR A 1 159 ? 15.508 -4.087 -7.403 1.00 91.69 159 TYR A N 1
ATOM 1262 C CA . TYR A 1 159 ? 14.198 -4.169 -8.054 1.00 91.69 159 TYR A CA 1
ATOM 1263 C C . TYR A 1 159 ? 14.301 -4.361 -9.579 1.00 91.69 159 TYR A C 1
ATOM 1265 O O . TYR A 1 159 ? 13.283 -4.324 -10.277 1.00 91.69 159 TYR A O 1
ATOM 1273 N N . GLY A 1 160 ? 15.517 -4.555 -10.099 1.00 89.38 160 GLY A N 1
ATOM 1274 C CA . GLY A 1 160 ? 15.808 -4.746 -11.519 1.00 89.38 160 GLY A CA 1
ATOM 1275 C C . GLY A 1 160 ? 15.817 -3.460 -12.350 1.00 89.38 160 GLY A C 1
ATOM 1276 O O . GLY A 1 160 ? 15.939 -3.543 -13.569 1.00 89.38 160 GLY A O 1
ATOM 1277 N N . TYR A 1 161 ? 15.666 -2.282 -11.735 1.00 89.25 161 TYR A N 1
ATOM 1278 C CA . TYR A 1 161 ? 15.787 -1.009 -12.450 1.00 89.25 161 TYR A CA 1
ATOM 1279 C C . TYR A 1 161 ? 17.242 -0.558 -12.447 1.00 89.25 161 TYR A C 1
ATOM 1281 O O . TYR A 1 161 ? 17.857 -0.419 -11.389 1.00 89.25 161 TYR A O 1
ATOM 1289 N N . HIS A 1 162 ? 17.769 -0.309 -13.637 1.00 82.12 162 HIS A N 1
ATOM 1290 C CA . HIS A 1 162 ? 19.128 0.161 -13.865 1.00 82.12 162 HIS A CA 1
ATOM 1291 C C . HIS A 1 162 ? 19.084 1.308 -14.867 1.00 82.12 162 HIS A C 1
ATOM 1293 O O . HIS A 1 162 ? 18.134 1.397 -15.645 1.00 82.12 162 HIS A O 1
ATOM 1299 N N . ASP A 1 163 ? 20.110 2.154 -14.871 1.00 74.75 163 ASP A N 1
ATOM 1300 C CA . ASP A 1 163 ? 20.282 3.104 -15.965 1.00 74.75 163 ASP A CA 1
ATOM 1301 C C . ASP A 1 163 ? 20.394 2.354 -17.296 1.00 74.75 163 ASP A C 1
ATOM 1303 O O . ASP A 1 163 ? 21.040 1.304 -17.394 1.00 74.75 163 ASP A O 1
ATOM 1307 N N . ASP A 1 164 ? 19.744 2.897 -18.320 1.00 66.81 164 ASP A N 1
ATOM 1308 C CA . ASP A 1 164 ? 19.809 2.345 -19.665 1.00 66.81 164 ASP A CA 1
ATOM 1309 C C . ASP A 1 164 ? 21.257 2.403 -20.189 1.00 66.81 164 ASP A C 1
ATOM 1311 O O . ASP A 1 164 ? 22.022 3.320 -19.878 1.00 66.81 164 ASP A O 1
ATOM 1315 N N . ALA A 1 165 ? 21.664 1.406 -20.983 1.00 56.12 165 ALA A N 1
ATOM 1316 C CA . ALA A 1 165 ? 23.010 1.366 -21.556 1.00 56.12 165 ALA A CA 1
ATOM 1317 C C . ALA A 1 165 ? 23.297 2.630 -22.409 1.00 56.12 165 ALA A C 1
ATOM 1319 O O . ALA A 1 165 ? 22.373 3.163 -23.022 1.00 56.12 165 ALA A O 1
ATOM 1320 N N . PRO A 1 166 ? 24.567 3.077 -22.540 1.00 49.31 166 PRO A N 1
ATOM 1321 C CA . PRO A 1 166 ? 24.931 4.302 -23.268 1.00 49.31 166 PRO A CA 1
ATOM 1322 C C . PRO A 1 166 ? 24.444 4.364 -24.727 1.00 49.31 166 PRO A C 1
ATOM 1324 O O . PRO A 1 166 ? 24.265 5.450 -25.270 1.00 49.31 166 PRO A O 1
ATOM 1327 N N . ASN A 1 167 ? 24.184 3.212 -25.353 1.00 48.75 167 ASN A N 1
ATOM 1328 C CA . ASN A 1 167 ? 23.551 3.104 -26.672 1.00 48.75 167 ASN A CA 1
ATOM 1329 C C . ASN A 1 167 ? 22.017 3.192 -26.555 1.00 48.75 167 ASN A C 1
ATOM 1331 O O . ASN A 1 167 ? 21.313 2.335 -27.087 1.00 48.75 167 ASN A O 1
ATOM 1335 N N . GLY A 1 168 ? 21.548 4.178 -25.786 1.00 49.09 168 GLY A N 1
ATOM 1336 C CA . GLY A 1 168 ? 20.187 4.313 -25.275 1.00 49.09 168 GLY A CA 1
ATOM 1337 C C . GLY A 1 168 ? 19.076 4.074 -26.295 1.00 49.09 168 GLY A C 1
ATOM 1338 O O . GLY A 1 168 ? 19.253 4.260 -27.495 1.00 49.09 168 GLY A O 1
ATOM 1339 N N . ASP A 1 169 ? 17.912 3.679 -25.782 1.00 53.75 169 ASP A N 1
ATOM 1340 C CA . ASP A 1 169 ? 16.623 3.761 -26.468 1.00 53.75 169 ASP A CA 1
ATOM 1341 C C . ASP A 1 169 ? 16.634 3.364 -27.950 1.00 53.75 169 ASP A C 1
ATOM 1343 O O . ASP A 1 169 ? 16.215 4.123 -28.822 1.00 53.75 169 ASP A O 1
ATOM 1347 N N . ILE A 1 170 ? 16.973 2.105 -28.249 1.00 51.97 170 ILE A N 1
ATOM 1348 C CA . ILE A 1 170 ? 16.574 1.509 -29.542 1.00 51.97 170 ILE A CA 1
ATOM 1349 C C . ILE A 1 170 ? 15.029 1.402 -29.640 1.00 51.97 170 ILE A C 1
ATOM 1351 O O . ILE A 1 170 ? 14.469 1.144 -30.703 1.00 51.97 170 ILE A O 1
ATOM 1355 N N . ALA A 1 171 ? 14.337 1.632 -28.518 1.00 54.69 171 ALA A N 1
ATOM 1356 C CA . ALA A 1 171 ? 12.902 1.504 -28.336 1.00 54.69 171 ALA A CA 1
ATOM 1357 C C . ALA A 1 171 ? 12.048 2.608 -28.965 1.00 54.69 171 ALA A C 1
ATOM 1359 O O . ALA A 1 171 ? 10.954 2.316 -29.446 1.00 54.69 171 ALA A O 1
ATOM 1360 N N . ASN A 1 172 ? 12.502 3.863 -28.953 1.00 55.56 172 ASN A N 1
ATOM 1361 C CA . ASN A 1 172 ? 11.818 4.975 -29.616 1.00 55.56 172 ASN A CA 1
ATOM 1362 C C . ASN A 1 172 ? 12.629 6.268 -29.424 1.00 55.56 172 ASN A C 1
ATOM 1364 O O . ASN A 1 172 ? 12.518 6.887 -28.365 1.00 55.56 172 ASN A O 1
ATOM 1368 N N . PRO A 1 173 ? 13.392 6.747 -30.421 1.00 56.56 173 PRO A N 1
ATOM 1369 C CA . PRO A 1 173 ? 14.211 7.956 -30.277 1.00 56.56 173 PRO A CA 1
ATOM 1370 C C . PRO A 1 173 ? 13.411 9.265 -30.077 1.00 56.56 173 PRO A C 1
ATOM 1372 O O . PRO A 1 173 ? 14.010 10.331 -29.976 1.00 56.56 173 PRO A O 1
ATOM 1375 N N . GLY A 1 174 ? 12.071 9.218 -30.027 1.00 61.75 174 GLY A N 1
ATOM 1376 C CA . GLY A 1 174 ? 11.201 10.397 -29.934 1.00 61.75 174 GLY A CA 1
ATOM 1377 C C . GLY A 1 174 ? 10.405 10.568 -28.634 1.00 61.75 174 GLY A C 1
ATOM 1378 O O . GLY A 1 174 ? 9.798 11.624 -28.460 1.00 61.75 174 GLY A O 1
ATOM 1379 N N . TRP A 1 175 ? 10.370 9.583 -27.724 1.00 71.44 175 TRP A N 1
ATOM 1380 C CA . TRP A 1 175 ? 9.567 9.678 -26.493 1.00 71.44 175 TRP A CA 1
ATOM 1381 C C . TRP A 1 175 ? 10.347 9.255 -25.247 1.00 71.44 175 TRP A C 1
ATOM 1383 O O . TRP A 1 175 ? 10.552 8.071 -24.978 1.00 71.44 175 TRP A O 1
ATOM 1393 N N . THR A 1 176 ? 10.738 10.253 -24.457 1.00 71.50 176 THR A N 1
ATOM 1394 C CA . THR A 1 176 ? 11.430 10.097 -23.175 1.00 71.50 176 THR A CA 1
ATOM 1395 C C . THR A 1 176 ? 10.586 10.744 -22.070 1.00 71.50 176 THR A C 1
ATOM 1397 O O . THR A 1 176 ? 10.718 11.938 -21.793 1.00 71.50 176 THR A O 1
ATOM 1400 N N . PRO A 1 177 ? 9.658 9.999 -21.441 1.00 75.12 177 PRO A N 1
ATOM 1401 C CA . PRO A 1 177 ? 8.785 10.574 -20.426 1.00 75.12 177 PRO A CA 1
ATOM 1402 C C . PRO A 1 177 ? 9.592 10.991 -19.197 1.00 75.12 177 PRO A C 1
ATOM 1404 O O . PRO A 1 177 ? 10.578 10.345 -18.843 1.00 75.12 177 PRO A O 1
ATOM 1407 N N . SER A 1 178 ? 9.149 12.023 -18.483 1.00 79.25 178 SER A N 1
ATOM 1408 C CA . SER A 1 178 ? 9.656 12.266 -17.133 1.00 79.25 178 SER A CA 1
ATOM 1409 C C . SER A 1 178 ? 9.171 11.148 -16.208 1.00 79.25 178 SER A C 1
ATOM 1411 O O . SER A 1 178 ? 7.975 10.890 -16.108 1.00 79.25 178 SER A O 1
ATOM 1413 N N . ALA A 1 179 ? 10.090 10.465 -15.524 1.00 78.38 179 ALA A N 1
ATOM 1414 C CA . ALA A 1 179 ? 9.706 9.459 -14.541 1.00 78.38 179 ALA A CA 1
ATOM 1415 C C . ALA A 1 179 ? 8.899 10.120 -13.397 1.00 78.38 179 ALA A C 1
ATOM 1417 O O . ALA A 1 179 ? 9.367 11.117 -12.826 1.00 78.38 179 ALA A O 1
ATOM 1418 N N . PRO A 1 180 ? 7.699 9.601 -13.063 1.00 85.00 180 PRO A N 1
ATOM 1419 C CA . PRO A 1 180 ? 6.875 10.129 -11.978 1.00 85.00 180 PRO A CA 1
ATOM 1420 C C . PRO A 1 180 ? 7.565 9.931 -10.621 1.00 85.00 180 PRO A C 1
ATOM 1422 O O . PRO A 1 180 ? 8.518 9.170 -10.487 1.00 85.00 180 PRO A O 1
ATOM 1425 N N . ALA A 1 181 ? 7.103 10.623 -9.582 1.00 84.88 181 ALA A N 1
ATOM 1426 C CA . ALA A 1 181 ? 7.626 10.413 -8.234 1.00 84.88 181 ALA A CA 1
ATOM 1427 C C . ALA A 1 181 ? 6.974 9.180 -7.580 1.00 84.88 181 ALA A C 1
ATOM 1429 O O . ALA A 1 181 ? 5.756 9.032 -7.647 1.00 84.88 181 ALA A O 1
ATOM 1430 N N . ASN A 1 182 ? 7.765 8.357 -6.883 1.00 91.81 182 ASN A N 1
ATOM 1431 C CA . ASN A 1 182 ? 7.281 7.279 -6.010 1.00 91.81 182 ASN A CA 1
ATOM 1432 C C . ASN A 1 182 ? 7.922 7.401 -4.613 1.00 91.81 182 ASN A C 1
ATOM 1434 O O . ASN A 1 182 ? 8.628 6.504 -4.164 1.00 91.81 182 ASN A O 1
ATOM 1438 N N . PRO A 1 183 ? 7.743 8.527 -3.905 1.00 90.88 183 PRO A N 1
ATOM 1439 C CA . PRO A 1 183 ? 8.549 8.862 -2.725 1.00 90.88 183 PRO A CA 1
ATOM 1440 C C . PRO A 1 183 ? 8.464 7.832 -1.588 1.00 90.88 183 PRO A C 1
ATOM 1442 O O . PRO A 1 183 ? 9.341 7.792 -0.730 1.00 90.88 183 PRO A O 1
ATOM 1445 N N . ASN A 1 184 ? 7.420 6.999 -1.580 1.00 93.12 184 ASN A N 1
ATOM 1446 C CA . ASN A 1 184 ? 7.192 5.973 -0.570 1.00 93.12 184 ASN A CA 1
ATOM 1447 C C . ASN A 1 184 ? 7.424 4.544 -1.086 1.00 93.12 184 ASN A C 1
ATOM 1449 O O . ASN A 1 184 ? 7.009 3.607 -0.414 1.00 93.12 184 ASN A O 1
ATOM 1453 N N . ALA A 1 185 ? 8.086 4.388 -2.242 1.00 94.25 185 ALA A N 1
ATOM 1454 C CA . ALA A 1 185 ? 8.442 3.097 -2.837 1.00 94.25 185 ALA A CA 1
ATOM 1455 C C . ALA A 1 185 ? 7.246 2.133 -2.948 1.00 94.25 185 ALA A C 1
ATOM 1457 O O . ALA A 1 185 ? 7.358 0.940 -2.672 1.00 94.25 185 ALA A O 1
ATOM 1458 N N . LEU A 1 186 ? 6.074 2.655 -3.332 1.00 96.12 186 LEU A N 1
ATOM 1459 C CA . LEU A 1 186 ? 4.907 1.809 -3.533 1.00 96.12 186 LEU A CA 1
ATOM 1460 C C . LEU A 1 186 ? 5.144 0.844 -4.704 1.00 96.12 186 LEU A C 1
ATOM 1462 O O . LEU A 1 186 ? 5.846 1.205 -5.654 1.00 96.12 186 LEU A O 1
ATOM 1466 N N . PRO A 1 187 ? 4.565 -0.367 -4.661 1.00 96.81 187 PRO A N 1
ATOM 1467 C CA . PRO A 1 187 ? 4.770 -1.371 -5.697 1.00 96.81 187 PRO A CA 1
ATOM 1468 C C . PRO A 1 187 ? 4.344 -0.926 -7.098 1.00 96.81 187 PRO A C 1
ATOM 1470 O O . PRO A 1 187 ? 3.559 0.011 -7.273 1.00 96.81 187 PRO A O 1
ATOM 1473 N N . VAL A 1 188 ? 4.833 -1.652 -8.104 1.00 96.81 188 VAL A N 1
ATOM 1474 C CA . VAL A 1 188 ? 4.387 -1.522 -9.495 1.00 96.81 188 VAL A CA 1
ATOM 1475 C C . VAL A 1 188 ? 2.864 -1.582 -9.541 1.00 96.81 188 VAL A C 1
ATOM 1477 O O . VAL A 1 188 ? 2.256 -2.481 -8.958 1.00 96.81 188 VAL A O 1
ATOM 1480 N N . GLY A 1 189 ? 2.256 -0.615 -10.227 1.00 95.38 189 GLY A N 1
ATOM 1481 C CA . GLY A 1 189 ? 0.808 -0.514 -10.316 1.00 95.38 189 GLY A CA 1
ATOM 1482 C C . GLY A 1 189 ? 0.188 0.537 -9.406 1.00 95.38 189 GLY A C 1
ATOM 1483 O O . GLY A 1 189 ? -0.980 0.832 -9.600 1.00 95.38 189 GLY A O 1
ATOM 1484 N N . PHE A 1 190 ? 0.916 1.137 -8.461 1.00 95.69 190 PHE A N 1
ATOM 1485 C CA . PHE A 1 190 ? 0.412 2.267 -7.672 1.00 95.69 190 PHE A CA 1
ATOM 1486 C C . PHE A 1 190 ? 0.835 3.616 -8.257 1.00 95.69 190 PHE A C 1
ATOM 1488 O O . PHE A 1 190 ? 1.990 3.800 -8.648 1.00 95.69 190 PHE A O 1
ATOM 1495 N N . ALA A 1 191 ? -0.078 4.587 -8.228 1.00 94.12 191 ALA A N 1
ATOM 1496 C CA . ALA A 1 191 ? 0.196 5.972 -8.592 1.00 94.12 191 ALA A CA 1
ATOM 1497 C C . ALA A 1 191 ? -0.535 6.972 -7.693 1.00 94.12 191 ALA A C 1
ATOM 1499 O O . ALA A 1 191 ? -1.640 6.727 -7.208 1.00 94.12 191 ALA A O 1
ATOM 1500 N N . ILE A 1 192 ? 0.080 8.142 -7.524 1.00 92.88 192 ILE A N 1
ATOM 1501 C CA . ILE A 1 192 ? -0.505 9.264 -6.790 1.00 92.88 192 ILE A CA 1
ATOM 1502 C C . ILE A 1 192 ? -1.283 10.126 -7.783 1.00 92.88 192 ILE A C 1
ATOM 1504 O O . ILE A 1 192 ? -0.696 10.738 -8.679 1.00 92.88 192 ILE A O 1
ATOM 1508 N N . LEU A 1 193 ? -2.601 10.202 -7.616 1.00 91.06 193 LEU A N 1
ATOM 1509 C CA . LEU A 1 193 ? -3.405 11.242 -8.247 1.00 91.06 193 LEU A CA 1
ATOM 1510 C C . LEU A 1 193 ? -3.253 12.514 -7.413 1.00 91.06 193 LEU A C 1
ATOM 1512 O O . LEU A 1 193 ? -3.661 12.548 -6.253 1.00 91.06 193 LEU A O 1
ATOM 1516 N N . LYS A 1 194 ? -2.641 13.547 -7.993 1.00 91.31 194 LYS A N 1
ATOM 1517 C CA . LYS A 1 194 ? -2.444 14.815 -7.292 1.00 91.31 194 LYS A CA 1
ATOM 1518 C C . LYS A 1 194 ? -3.772 15.486 -6.974 1.00 91.31 194 LYS A C 1
ATOM 1520 O O . LYS A 1 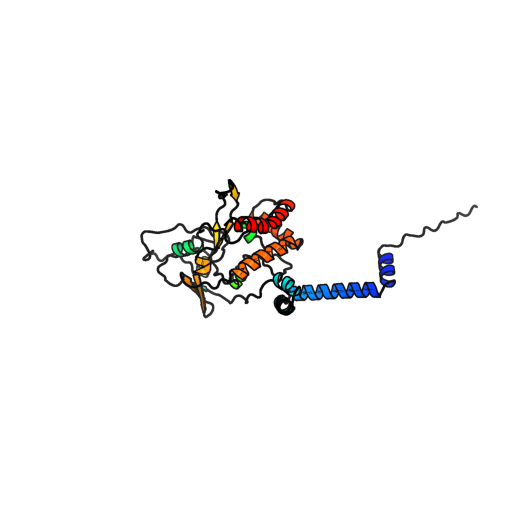194 ? -4.687 15.457 -7.793 1.00 91.31 194 LYS A O 1
ATOM 1525 N N . GLY A 1 195 ? -3.846 16.058 -5.775 1.00 89.19 195 GLY A N 1
ATOM 1526 C CA . GLY A 1 195 ? -5.002 16.800 -5.303 1.00 89.19 195 GLY A CA 1
ATOM 1527 C C . GLY A 1 195 ? -5.377 17.927 -6.261 1.00 89.19 195 GLY A C 1
ATOM 1528 O O . GLY A 1 195 ? -4.540 18.472 -6.986 1.00 89.19 195 GLY A O 1
ATOM 1529 N N . GLY A 1 196 ? -6.656 18.269 -6.267 1.00 88.88 196 GLY A N 1
ATOM 1530 C CA . GLY A 1 196 ? -7.216 19.236 -7.196 1.00 88.88 196 GLY A CA 1
ATOM 1531 C C . GLY A 1 196 ? -8.607 19.669 -6.771 1.00 88.88 196 GLY A C 1
ATOM 1532 O O . GLY A 1 196 ? -8.987 19.520 -5.614 1.00 88.88 196 GLY A O 1
ATOM 1533 N N . VAL A 1 197 ? -9.370 20.207 -7.715 1.00 87.94 197 VAL A N 1
ATOM 1534 C CA . VAL A 1 197 ? -10.771 20.583 -7.512 1.00 87.94 197 VAL A CA 1
ATOM 1535 C C . VAL A 1 197 ? -11.633 19.608 -8.298 1.00 87.94 197 VAL A C 1
ATOM 1537 O O . VAL A 1 197 ? -11.376 19.384 -9.482 1.00 87.94 197 VAL A O 1
ATOM 1540 N N . ASP A 1 198 ? -12.619 18.993 -7.643 1.00 82.81 198 ASP A N 1
ATOM 1541 C CA . ASP A 1 198 ? -13.582 18.137 -8.330 1.00 82.81 198 ASP A CA 1
ATOM 1542 C C . ASP A 1 198 ? -14.389 19.015 -9.307 1.00 82.81 198 ASP A C 1
ATOM 1544 O O . ASP A 1 198 ? -15.047 19.963 -8.871 1.00 82.81 198 ASP A O 1
ATOM 1548 N N . PRO A 1 199 ? -14.335 18.754 -10.625 1.00 84.50 199 PRO A N 1
ATOM 1549 C CA . PRO A 1 199 ? -14.975 19.616 -11.613 1.00 84.50 199 PRO A CA 1
ATOM 1550 C C . PRO A 1 199 ? -16.507 19.574 -11.542 1.00 84.50 199 PRO A C 1
ATOM 1552 O O . PRO A 1 199 ? -17.150 20.489 -12.047 1.00 84.50 199 PRO A O 1
ATOM 1555 N N . ALA A 1 200 ? -17.098 18.539 -10.932 1.00 85.19 200 ALA A N 1
ATOM 1556 C CA . ALA A 1 200 ? -18.545 18.422 -10.785 1.00 85.19 200 ALA A CA 1
ATOM 1557 C C . ALA A 1 200 ? -19.069 19.184 -9.560 1.00 85.19 200 ALA A C 1
ATOM 1559 O O . ALA A 1 200 ? -20.151 19.762 -9.615 1.00 85.19 200 ALA A O 1
ATOM 1560 N N . THR A 1 201 ? -18.320 19.187 -8.453 1.00 86.31 201 THR A N 1
ATOM 1561 C CA . THR A 1 201 ? -18.784 19.765 -7.176 1.00 86.31 201 THR A CA 1
ATOM 1562 C C . THR A 1 201 ? -18.082 21.066 -6.794 1.00 86.31 201 THR A C 1
ATOM 1564 O O . THR A 1 201 ? -18.561 21.781 -5.918 1.00 86.31 201 THR A O 1
ATOM 1567 N N . GLY A 1 202 ? -16.941 21.381 -7.411 1.00 88.38 202 GLY A N 1
ATOM 1568 C CA . GLY A 1 202 ? -16.086 22.505 -7.026 1.00 88.38 202 GLY A CA 1
ATOM 1569 C C . GLY A 1 202 ? -15.350 22.299 -5.697 1.00 88.38 202 GLY A C 1
ATOM 1570 O O . GLY A 1 202 ? -14.685 23.218 -5.221 1.00 88.38 202 GLY A O 1
ATOM 1571 N N . VAL A 1 203 ? -15.455 21.116 -5.084 1.00 85.50 203 VAL A N 1
ATOM 1572 C CA . VAL A 1 203 ? -14.839 20.819 -3.786 1.00 85.50 203 VAL A CA 1
ATOM 1573 C C . VAL A 1 203 ? -13.377 20.400 -3.990 1.00 85.50 203 VAL A C 1
ATOM 1575 O O . VAL A 1 203 ? -13.104 19.536 -4.831 1.00 85.50 203 VAL A O 1
ATOM 1578 N N . PRO A 1 204 ? -12.417 20.982 -3.246 1.00 87.44 204 PRO A N 1
ATOM 1579 C CA . PRO A 1 204 ? -11.031 20.542 -3.297 1.00 87.44 204 PRO A CA 1
ATOM 1580 C C . PRO A 1 204 ? -10.869 19.145 -2.685 1.00 87.44 204 PRO A C 1
ATOM 1582 O O . PRO A 1 204 ? -11.521 18.807 -1.698 1.00 87.44 204 PRO A O 1
ATOM 1585 N N . TYR A 1 205 ? -9.961 18.347 -3.240 1.00 86.56 205 TYR A N 1
ATOM 1586 C CA . TYR A 1 205 ? -9.585 17.036 -2.718 1.00 86.56 205 TYR A CA 1
ATOM 1587 C C . TYR A 1 205 ? -8.063 16.925 -2.559 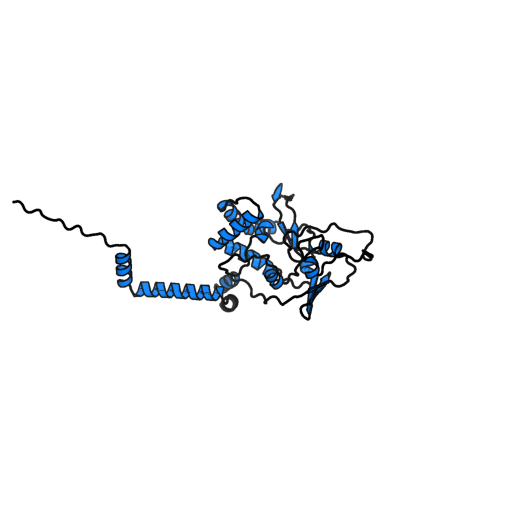1.00 86.56 205 TYR A C 1
ATOM 1589 O O . TYR A 1 205 ? -7.299 17.475 -3.353 1.00 86.56 205 TYR A O 1
ATOM 1597 N N . GLU A 1 206 ? -7.620 16.219 -1.516 1.00 90.75 206 GLU A N 1
ATOM 1598 C CA . GLU A 1 206 ? -6.198 15.936 -1.262 1.00 90.75 206 GLU A CA 1
ATOM 1599 C C . GLU A 1 206 ? -5.643 14.889 -2.249 1.00 90.75 206 GLU A C 1
ATOM 1601 O O . GLU A 1 206 ? -6.410 14.230 -2.949 1.00 90.75 206 GLU A O 1
ATOM 1606 N N . ASP A 1 207 ? -4.319 14.683 -2.277 1.00 93.25 207 ASP A N 1
ATOM 1607 C CA . ASP A 1 207 ? -3.686 13.595 -3.041 1.00 93.25 207 ASP A CA 1
ATOM 1608 C C . ASP A 1 207 ? -4.396 12.253 -2.772 1.00 93.25 207 ASP A C 1
ATOM 1610 O O . ASP A 1 207 ? -4.561 11.838 -1.621 1.00 93.25 207 ASP A O 1
ATOM 1614 N N . GLN A 1 208 ? -4.796 11.559 -3.835 1.00 92.50 208 GLN A N 1
ATOM 1615 C CA . GLN A 1 208 ? -5.455 10.255 -3.773 1.00 92.50 208 GLN A CA 1
ATOM 1616 C C . GLN A 1 208 ? -4.507 9.153 -4.238 1.00 92.50 208 GLN A C 1
ATOM 1618 O O . GLN A 1 208 ? -3.594 9.385 -5.038 1.00 92.50 208 GLN A O 1
ATOM 1623 N N . ILE A 1 209 ? -4.745 7.936 -3.756 1.00 93.06 209 ILE A N 1
ATOM 1624 C CA . ILE A 1 209 ? -4.039 6.747 -4.224 1.00 93.06 209 ILE A CA 1
ATOM 1625 C C . ILE A 1 209 ? -4.895 5.993 -5.245 1.00 93.06 209 ILE A C 1
ATOM 1627 O O . ILE A 1 209 ? -6.109 5.847 -5.101 1.00 93.06 209 ILE A O 1
ATOM 1631 N N . GLY A 1 210 ? -4.257 5.518 -6.305 1.00 92.50 210 GLY A N 1
ATOM 1632 C CA . GLY A 1 210 ? -4.919 4.752 -7.346 1.00 92.50 210 GLY A CA 1
ATOM 1633 C C . GLY A 1 210 ? -4.026 3.669 -7.918 1.00 92.50 210 GLY A C 1
ATOM 1634 O O . GLY A 1 210 ? -2.812 3.645 -7.695 1.00 92.50 210 GLY A O 1
ATOM 1635 N N . LEU A 1 211 ? -4.663 2.779 -8.667 1.00 94.31 211 LEU A N 1
ATOM 1636 C CA . LEU A 1 211 ? -4.012 1.746 -9.444 1.00 94.31 211 LEU A CA 1
ATOM 1637 C C . LEU A 1 211 ? -3.849 2.196 -10.898 1.00 94.31 211 LEU A C 1
ATOM 1639 O O . LEU A 1 211 ? -4.711 2.879 -11.451 1.00 94.31 211 LEU A O 1
ATOM 1643 N N . THR A 1 212 ? -2.736 1.808 -11.509 1.00 94.38 212 THR A N 1
ATOM 1644 C CA . THR A 1 212 ? -2.421 2.010 -12.926 1.00 94.38 212 THR A CA 1
ATOM 1645 C C . THR A 1 212 ? -2.676 0.723 -13.712 1.00 94.38 212 THR A C 1
ATOM 1647 O O . THR A 1 212 ? -2.863 -0.350 -13.131 1.00 94.38 212 THR A O 1
ATOM 1650 N N . CYS A 1 213 ? -2.605 0.791 -15.044 1.00 94.56 213 CYS A N 1
ATOM 1651 C CA . CYS A 1 213 ? -2.621 -0.392 -15.915 1.00 94.56 213 CYS A CA 1
ATOM 1652 C C . CYS A 1 213 ? -1.627 -1.470 -15.463 1.00 94.56 213 CYS A C 1
ATOM 1654 O O . CYS A 1 213 ? -1.937 -2.655 -15.558 1.00 94.56 213 CYS A O 1
ATOM 1656 N N . ALA A 1 214 ? -0.456 -1.076 -14.952 1.00 96.06 214 ALA A N 1
ATOM 1657 C CA . ALA A 1 214 ? 0.587 -2.004 -14.529 1.00 96.06 214 ALA A CA 1
ATOM 1658 C C . ALA A 1 214 ? 0.164 -2.886 -13.344 1.00 96.06 214 ALA A C 1
ATOM 1660 O O . ALA A 1 214 ? 0.682 -3.987 -13.195 1.00 96.06 214 ALA A O 1
ATOM 1661 N N . ALA A 1 215 ? -0.824 -2.468 -12.542 1.00 95.62 215 ALA A N 1
ATOM 1662 C CA . ALA A 1 215 ? -1.371 -3.321 -11.488 1.00 95.62 215 ALA A CA 1
ATOM 1663 C C . ALA A 1 215 ? -1.991 -4.608 -12.058 1.00 95.62 215 ALA A C 1
ATOM 1665 O O . ALA A 1 215 ? -1.955 -5.635 -11.394 1.00 95.62 215 ALA A O 1
ATOM 1666 N N . CYS A 1 216 ? -2.540 -4.558 -13.278 1.00 95.12 216 CYS A N 1
ATOM 1667 C CA . CYS A 1 216 ? -3.192 -5.695 -13.940 1.00 95.12 216 CYS A CA 1
ATOM 1668 C C . CYS A 1 216 ? -2.373 -6.273 -15.110 1.00 95.12 216 CYS A C 1
ATOM 1670 O O . CYS A 1 216 ? -2.532 -7.445 -15.447 1.00 95.12 216 CYS A O 1
ATOM 1672 N N . HIS A 1 217 ? -1.512 -5.456 -15.722 1.00 96.31 217 HIS A N 1
ATOM 1673 C CA . HIS A 1 217 ? -0.779 -5.762 -16.954 1.00 96.31 217 HIS A CA 1
ATOM 1674 C C . HIS A 1 217 ? 0.743 -5.834 -16.776 1.00 96.31 217 HIS A C 1
ATOM 1676 O O . HIS A 1 217 ? 1.478 -5.729 -17.757 1.00 96.31 217 HIS A O 1
ATOM 1682 N N . THR A 1 218 ? 1.230 -6.019 -15.552 1.00 97.31 218 THR A N 1
ATOM 1683 C CA . THR A 1 218 ? 2.639 -6.318 -15.290 1.00 97.31 218 THR A CA 1
ATOM 1684 C C . THR A 1 218 ? 2.732 -7.548 -14.399 1.00 97.31 218 THR A C 1
ATOM 1686 O O . THR A 1 218 ? 2.125 -7.616 -13.332 1.00 97.31 218 THR A O 1
ATOM 1689 N N . GLY A 1 219 ? 3.489 -8.541 -14.858 1.00 96.19 219 GLY A N 1
ATOM 1690 C CA . GLY A 1 219 ? 3.612 -9.842 -14.216 1.00 96.19 219 GLY A CA 1
ATOM 1691 C C . GLY A 1 219 ? 5.047 -10.164 -13.823 1.00 96.19 219 GLY A C 1
ATOM 1692 O O . GLY A 1 219 ? 6.012 -9.521 -14.245 1.00 96.19 219 GLY A O 1
ATOM 1693 N N . HIS A 1 220 ? 5.188 -11.193 -12.995 1.00 96.06 220 HIS A N 1
ATOM 1694 C CA . HIS A 1 220 ? 6.481 -11.780 -12.694 1.00 96.06 220 HIS A CA 1
ATOM 1695 C C . HIS A 1 220 ? 6.369 -13.282 -12.438 1.00 96.06 220 HIS A C 1
ATOM 1697 O O . HIS A 1 220 ? 5.299 -13.804 -12.132 1.00 96.06 220 HIS A O 1
ATOM 1703 N N . LEU A 1 221 ? 7.498 -13.966 -12.560 1.00 94.12 221 LEU A N 1
ATOM 1704 C CA . LEU A 1 221 ? 7.698 -15.349 -12.165 1.00 94.12 221 LEU A CA 1
ATOM 1705 C C . LEU A 1 221 ? 8.912 -15.400 -11.250 1.00 94.12 221 LEU A C 1
ATOM 1707 O O . LEU A 1 221 ? 9.890 -14.681 -11.453 1.00 94.12 221 LEU A O 1
ATOM 1711 N N . GLU A 1 222 ? 8.868 -16.266 -10.254 1.00 94.56 222 GLU A N 1
ATOM 1712 C CA . GLU A 1 222 ? 9.973 -16.440 -9.324 1.00 94.56 222 GLU A CA 1
ATOM 1713 C C . GLU A 1 222 ? 10.634 -17.792 -9.572 1.00 94.56 222 GLU A C 1
ATOM 1715 O O . GLU A 1 222 ? 9.992 -18.842 -9.523 1.00 94.56 222 GLU A O 1
ATOM 1720 N N . TYR A 1 223 ? 11.933 -17.771 -9.856 1.00 94.50 223 TYR A N 1
ATOM 1721 C CA . TYR A 1 223 ? 12.711 -18.978 -10.098 1.00 94.50 223 TYR A CA 1
ATOM 1722 C C . TYR A 1 223 ? 14.080 -18.855 -9.445 1.00 94.50 223 TYR A C 1
ATOM 1724 O O . TYR A 1 223 ? 14.811 -17.903 -9.705 1.00 94.50 223 TYR A O 1
ATOM 1732 N N . LYS A 1 224 ? 14.432 -19.825 -8.590 1.00 94.56 224 LYS A N 1
ATOM 1733 C CA . LYS A 1 224 ? 15.707 -19.845 -7.847 1.00 94.56 224 LYS A CA 1
ATOM 1734 C C . LYS A 1 224 ? 16.010 -18.505 -7.148 1.00 94.56 224 LYS A C 1
ATOM 1736 O O . LYS A 1 224 ? 17.106 -17.976 -7.277 1.00 94.56 224 LYS A O 1
ATOM 1741 N N . ASN A 1 225 ? 15.026 -17.962 -6.426 1.00 94.56 225 ASN A N 1
ATOM 1742 C CA . ASN A 1 225 ? 15.081 -16.670 -5.723 1.00 94.56 225 ASN A CA 1
ATOM 1743 C C . ASN A 1 225 ? 15.282 -15.433 -6.626 1.00 94.56 225 ASN A C 1
ATOM 1745 O O . ASN A 1 225 ? 15.547 -14.346 -6.117 1.00 94.56 225 ASN A O 1
ATOM 1749 N N . VAL A 1 226 ? 15.127 -15.562 -7.947 1.00 94.19 226 VAL A N 1
ATOM 1750 C CA . VAL A 1 226 ? 15.145 -14.436 -8.888 1.00 94.19 226 VAL A CA 1
ATOM 1751 C C . VAL A 1 226 ? 13.724 -14.144 -9.349 1.00 94.19 226 VAL A C 1
ATOM 1753 O O . VAL A 1 226 ? 13.026 -15.036 -9.832 1.00 94.19 226 VAL A O 1
ATOM 1756 N N . SER A 1 227 ? 13.298 -12.888 -9.230 1.00 95.56 227 SER A N 1
ATOM 1757 C CA . SER A 1 227 ? 12.033 -12.414 -9.787 1.00 95.56 227 SER A CA 1
ATOM 1758 C C . SER A 1 227 ? 12.236 -11.978 -11.239 1.00 95.56 227 SER A C 1
ATOM 1760 O O . SER A 1 227 ? 12.792 -10.914 -11.498 1.00 95.56 227 SER A O 1
ATOM 1762 N N . ILE A 1 228 ? 11.784 -12.797 -12.185 1.00 95.50 228 ILE A N 1
ATOM 1763 C CA . ILE A 1 228 ? 11.785 -12.513 -13.624 1.00 95.50 228 ILE A CA 1
ATOM 1764 C C . ILE A 1 228 ? 10.485 -11.780 -13.956 1.00 95.50 228 ILE A C 1
ATOM 1766 O O . ILE A 1 228 ? 9.405 -12.344 -13.803 1.00 95.50 228 ILE A O 1
ATOM 1770 N N . ARG A 1 229 ? 10.570 -10.526 -14.389 1.00 96.19 229 ARG A N 1
ATOM 1771 C CA . ARG A 1 229 ? 9.433 -9.602 -14.499 1.00 96.19 229 ARG A CA 1
ATOM 1772 C C . ARG A 1 229 ? 9.195 -9.175 -15.945 1.00 96.19 229 ARG A C 1
ATOM 1774 O O . ARG A 1 229 ? 10.149 -9.040 -16.713 1.00 96.19 229 ARG A O 1
ATOM 1781 N N . PHE A 1 230 ? 7.942 -8.946 -16.315 1.00 95.62 230 PHE A N 1
ATOM 1782 C CA . PHE A 1 230 ? 7.546 -8.621 -17.684 1.00 95.62 230 PHE A CA 1
ATOM 1783 C C . PHE A 1 230 ? 6.296 -7.740 -17.738 1.00 95.62 230 PHE A C 1
ATOM 1785 O O . PHE A 1 230 ? 5.361 -7.910 -16.958 1.00 95.62 230 PHE A O 1
ATOM 1792 N N . ASP A 1 231 ? 6.266 -6.837 -18.712 1.00 95.62 231 ASP A N 1
ATOM 1793 C CA . ASP A 1 231 ? 5.149 -5.931 -18.984 1.00 95.62 231 ASP A CA 1
ATOM 1794 C C . ASP A 1 231 ? 4.227 -6.473 -20.076 1.00 95.62 231 ASP A C 1
ATOM 1796 O O . ASP A 1 231 ? 4.647 -7.218 -20.961 1.00 95.62 231 ASP A O 1
ATOM 1800 N N . GLY A 1 232 ? 2.952 -6.099 -20.026 1.00 91.81 232 GLY A N 1
ATOM 1801 C CA . GLY A 1 232 ? 1.916 -6.547 -20.960 1.00 91.81 232 GLY A CA 1
ATOM 1802 C C . GLY A 1 232 ? 1.367 -7.953 -20.690 1.00 91.81 232 GLY A C 1
ATOM 1803 O O . GLY A 1 232 ? 0.491 -8.405 -21.424 1.00 91.81 232 GLY A O 1
ATOM 1804 N N . GLY A 1 233 ? 1.850 -8.647 -19.655 1.00 90.25 233 GLY A N 1
ATOM 1805 C CA . GLY A 1 233 ? 1.331 -9.946 -19.216 1.00 90.25 233 GLY A CA 1
ATOM 1806 C C . GLY A 1 233 ? 0.337 -9.830 -18.053 1.00 90.25 233 GLY A C 1
ATOM 1807 O O . GLY A 1 233 ? 0.223 -8.762 -17.456 1.00 90.25 233 GLY A O 1
ATOM 1808 N N . PRO A 1 234 ? -0.389 -10.909 -17.709 1.00 93.62 234 PRO A N 1
ATOM 1809 C CA . PRO A 1 234 ? -1.313 -10.891 -16.579 1.00 93.62 234 PRO A CA 1
ATOM 1810 C C . PRO A 1 234 ? -0.562 -10.683 -15.258 1.00 93.62 234 PRO A C 1
ATOM 1812 O O . PRO A 1 234 ? 0.462 -11.326 -15.009 1.00 93.62 234 PRO A O 1
ATOM 1815 N N . ALA A 1 235 ? -1.083 -9.801 -14.409 1.00 94.94 235 ALA A N 1
ATOM 1816 C CA . ALA A 1 235 ? -0.579 -9.606 -13.057 1.00 94.94 235 ALA A CA 1
ATOM 1817 C C . ALA A 1 235 ? -1.061 -10.696 -12.089 1.00 94.94 235 ALA A C 1
ATOM 1819 O O . ALA A 1 235 ? -2.069 -11.365 -12.319 1.00 94.94 235 ALA A O 1
ATOM 1820 N N . MET A 1 236 ? -0.356 -10.820 -10.963 1.00 92.19 236 MET A N 1
ATOM 1821 C CA . MET A 1 236 ? -0.708 -11.729 -9.863 1.00 92.19 236 MET A CA 1
ATOM 1822 C C . MET A 1 236 ? -1.543 -11.048 -8.768 1.00 92.19 236 MET A C 1
ATOM 1824 O O . MET A 1 236 ? -1.831 -11.669 -7.745 1.00 92.19 236 MET A O 1
ATOM 1828 N N . VAL A 1 237 ? -1.907 -9.774 -8.955 1.00 93.69 237 VAL A N 1
ATOM 1829 C CA . VAL A 1 237 ? -2.603 -8.978 -7.940 1.00 93.69 237 VAL A CA 1
ATOM 1830 C C . VAL A 1 237 ? -3.990 -9.545 -7.636 1.00 93.69 237 VAL A C 1
ATOM 1832 O O . VAL A 1 237 ? -4.756 -9.891 -8.536 1.00 93.69 237 VAL A O 1
ATOM 1835 N N . ASN A 1 238 ? -4.351 -9.581 -6.356 1.00 92.69 238 ASN A N 1
ATOM 1836 C CA . ASN A 1 238 ? -5.707 -9.894 -5.919 1.00 92.69 238 ASN A CA 1
ATOM 1837 C C . ASN A 1 238 ? -6.423 -8.616 -5.462 1.00 92.69 238 ASN A C 1
ATOM 1839 O O . ASN A 1 238 ? -6.386 -8.258 -4.287 1.00 92.69 238 ASN A O 1
ATOM 1843 N N . LEU A 1 239 ? -7.087 -7.926 -6.395 1.00 90.12 239 LEU A N 1
ATOM 1844 C CA . LEU A 1 239 ? -7.752 -6.645 -6.119 1.00 90.12 239 LEU A CA 1
ATOM 1845 C C . LEU A 1 239 ? -8.854 -6.748 -5.058 1.00 90.12 239 LEU A C 1
ATOM 1847 O O . LEU A 1 239 ? -8.991 -5.837 -4.246 1.00 90.12 239 LEU A O 1
ATOM 1851 N N . GLY A 1 240 ? -9.591 -7.862 -5.026 1.00 89.25 240 GLY A N 1
ATOM 1852 C CA . GLY A 1 240 ? -10.624 -8.084 -4.013 1.00 89.25 240 GLY A CA 1
ATOM 1853 C C . GLY A 1 240 ? -10.038 -8.145 -2.602 1.00 89.25 240 GLY A C 1
ATOM 1854 O O . GLY A 1 240 ? -10.592 -7.565 -1.671 1.00 89.25 240 GLY A O 1
ATOM 1855 N N . GLU A 1 241 ? -8.875 -8.781 -2.443 1.00 90.56 241 GLU A N 1
ATOM 1856 C CA . GLU A 1 241 ? -8.181 -8.818 -1.153 1.00 90.56 241 GLU A CA 1
ATOM 1857 C C . GLU A 1 241 ? -7.485 -7.497 -0.810 1.00 90.56 241 GLU A C 1
ATOM 1859 O O . GLU A 1 241 ? -7.396 -7.155 0.366 1.00 90.56 241 GLU A O 1
ATOM 1864 N N . VAL A 1 242 ? -7.058 -6.707 -1.801 1.00 92.25 242 VAL A N 1
ATOM 1865 C CA . VAL A 1 242 ? -6.563 -5.337 -1.570 1.00 92.25 242 VAL A CA 1
ATOM 1866 C C . VAL A 1 242 ? -7.675 -4.447 -1.019 1.00 92.25 242 VAL A C 1
ATOM 1868 O O . VAL A 1 242 ? -7.495 -3.816 0.022 1.00 92.25 242 VAL A O 1
ATOM 1871 N N . GLU A 1 243 ? -8.831 -4.413 -1.685 1.00 90.44 243 GLU A N 1
ATOM 1872 C CA . GLU A 1 243 ? -9.995 -3.635 -1.250 1.00 90.44 243 GLU A CA 1
ATOM 1873 C C . GLU A 1 243 ? -10.442 -4.058 0.152 1.00 90.44 243 GLU A C 1
ATOM 1875 O O . GLU A 1 243 ? -10.619 -3.222 1.044 1.00 90.44 243 GLU A O 1
ATOM 1880 N N . ARG A 1 244 ? -10.534 -5.371 0.384 1.00 89.38 244 ARG A N 1
ATOM 1881 C CA . ARG A 1 244 ? -10.878 -5.929 1.689 1.00 89.38 244 ARG A CA 1
ATOM 1882 C C . ARG A 1 244 ? -9.851 -5.567 2.757 1.00 89.38 244 ARG A C 1
ATOM 1884 O O . ARG A 1 244 ? -10.249 -5.181 3.854 1.00 89.38 244 ARG A O 1
ATOM 1891 N N . ALA A 1 245 ? -8.555 -5.671 2.467 1.00 92.56 245 ALA A N 1
ATOM 1892 C CA . ALA A 1 245 ? -7.503 -5.308 3.408 1.00 92.56 245 ALA A CA 1
ATOM 1893 C C . ALA A 1 245 ? -7.610 -3.835 3.810 1.00 92.56 245 ALA A C 1
ATOM 1895 O O . ALA A 1 245 ? -7.621 -3.542 5.002 1.00 92.56 245 ALA A O 1
ATOM 1896 N N . VAL A 1 246 ? -7.783 -2.926 2.845 1.00 93.00 246 VAL A N 1
ATOM 1897 C CA . VAL A 1 246 ? -7.987 -1.492 3.108 1.00 93.00 246 VAL A CA 1
ATOM 1898 C C . VAL A 1 246 ? -9.241 -1.263 3.959 1.00 93.00 246 VAL A C 1
ATOM 1900 O O . VAL A 1 246 ? -9.170 -0.571 4.975 1.00 93.00 246 VAL A O 1
ATOM 1903 N N . GLY A 1 247 ? -10.373 -1.874 3.597 1.00 91.25 247 GLY A N 1
ATOM 1904 C CA . GLY A 1 247 ? -11.633 -1.743 4.334 1.00 91.25 247 GLY A CA 1
ATOM 1905 C C . GLY A 1 247 ? -11.536 -2.238 5.780 1.00 91.25 247 GLY A C 1
ATOM 1906 O O . GLY A 1 247 ? -11.942 -1.536 6.709 1.00 91.25 247 GLY A O 1
ATOM 1907 N N . LEU A 1 248 ? -10.930 -3.409 5.998 1.00 92.12 248 LEU A N 1
ATOM 1908 C CA . LEU A 1 248 ? -10.673 -3.948 7.336 1.00 92.12 248 LEU A CA 1
ATOM 1909 C C . LEU A 1 248 ? -9.707 -3.068 8.127 1.00 92.12 248 LEU A C 1
ATOM 1911 O O . LEU A 1 248 ? -9.925 -2.827 9.312 1.00 92.12 248 LEU A O 1
ATOM 1915 N N . SER A 1 249 ? -8.665 -2.547 7.482 1.00 94.00 249 SER A N 1
ATOM 1916 C CA . SER A 1 249 ? -7.715 -1.633 8.109 1.00 94.00 249 SER A CA 1
ATOM 1917 C C . SER A 1 249 ? -8.383 -0.357 8.611 1.00 94.00 249 SER A C 1
ATOM 1919 O O . SER A 1 249 ? -8.102 0.066 9.734 1.00 94.00 249 SER A O 1
ATOM 1921 N N . ILE A 1 250 ? -9.290 0.232 7.828 1.00 92.88 250 ILE A N 1
ATOM 1922 C CA . ILE A 1 250 ? -10.107 1.383 8.243 1.00 92.88 250 ILE A CA 1
ATOM 1923 C C . ILE A 1 250 ? -11.048 0.988 9.387 1.00 92.88 250 ILE A C 1
ATOM 1925 O O . ILE A 1 250 ? -11.053 1.642 10.430 1.00 92.88 250 ILE A O 1
ATOM 1929 N N . GLY A 1 251 ? -11.801 -0.106 9.234 1.00 91.62 251 GLY A N 1
ATOM 1930 C CA . GLY A 1 251 ? -12.755 -0.574 10.243 1.00 91.62 251 GLY A CA 1
ATOM 1931 C C . GLY A 1 251 ? -12.093 -0.837 11.596 1.00 91.62 251 GLY A C 1
ATOM 1932 O O . GLY A 1 251 ? -12.552 -0.353 12.628 1.00 91.62 251 GLY A O 1
ATOM 1933 N N . TYR A 1 252 ? -10.953 -1.523 11.607 1.00 92.50 252 TYR A N 1
ATOM 1934 C CA . TYR A 1 252 ? -10.178 -1.755 12.824 1.00 92.50 252 TYR A CA 1
ATOM 1935 C C . TYR A 1 252 ? -9.583 -0.482 13.411 1.00 92.50 252 TYR A C 1
ATOM 1937 O O . TYR A 1 252 ? -9.489 -0.374 14.632 1.00 92.50 252 TYR A O 1
ATOM 1945 N N . THR A 1 253 ? -9.219 0.490 12.577 1.00 94.19 253 THR A N 1
ATOM 1946 C CA . THR A 1 253 ? -8.772 1.808 13.042 1.00 94.19 253 THR A CA 1
ATOM 1947 C C . THR A 1 253 ? -9.909 2.559 13.740 1.00 94.19 253 THR A C 1
ATOM 1949 O O . THR A 1 253 ? -9.667 3.196 14.755 1.00 94.19 253 THR A O 1
ATOM 1952 N N . LEU A 1 254 ? -11.154 2.437 13.273 1.00 92.38 254 LEU A N 1
ATOM 1953 C CA . LEU A 1 254 ? -12.326 3.059 13.907 1.00 92.38 254 LEU A CA 1
ATOM 1954 C C . LEU A 1 254 ? -12.769 2.353 15.201 1.00 92.38 254 LEU A C 1
ATOM 1956 O O . LEU A 1 254 ? -13.194 3.008 16.158 1.00 92.38 254 LEU A O 1
ATOM 1960 N N . ILE A 1 255 ? -12.680 1.021 15.238 1.00 90.19 255 ILE A N 1
ATOM 1961 C CA . ILE A 1 255 ? -13.188 0.201 16.350 1.00 90.19 255 ILE A CA 1
ATOM 1962 C C . ILE A 1 255 ? -12.189 0.124 17.512 1.00 90.19 255 ILE A C 1
ATOM 1964 O O . ILE A 1 255 ? -12.604 0.139 18.670 1.00 90.19 255 ILE A O 1
ATOM 1968 N N . LEU A 1 256 ? -10.884 0.029 17.232 1.00 91.00 256 LEU A N 1
ATOM 1969 C CA . LEU A 1 256 ? -9.853 -0.203 18.249 1.00 91.00 256 LEU A CA 1
ATOM 1970 C C . LEU A 1 256 ? -9.169 1.120 18.645 1.00 91.00 256 LEU A C 1
ATOM 1972 O O . LEU A 1 256 ? -8.387 1.651 17.853 1.00 91.00 256 LEU A O 1
ATOM 1976 N N . PRO A 1 257 ? -9.370 1.640 19.876 1.00 92.75 257 PRO A N 1
ATOM 1977 C CA . PRO A 1 257 ? -8.869 2.964 20.264 1.00 92.75 257 PRO A CA 1
ATOM 1978 C C . PRO A 1 257 ? -7.350 3.119 20.135 1.00 92.75 257 PRO A C 1
ATOM 1980 O O . PRO A 1 257 ? -6.862 4.135 19.657 1.00 92.75 257 PRO A O 1
ATOM 1983 N N . TRP A 1 258 ? -6.582 2.091 20.503 1.00 93.00 258 TRP A N 1
ATOM 1984 C CA . TRP A 1 258 ? -5.120 2.131 20.390 1.00 93.00 258 TRP A CA 1
ATOM 1985 C C . TRP A 1 258 ? -4.641 2.162 18.936 1.00 93.00 258 TRP A C 1
ATOM 1987 O O . TRP A 1 258 ? -3.610 2.762 18.645 1.00 93.00 258 TRP A O 1
ATOM 1997 N N . ARG A 1 259 ? -5.375 1.529 18.014 1.00 95.12 259 ARG A N 1
ATOM 1998 C CA . ARG A 1 259 ? -5.050 1.536 16.584 1.00 95.12 259 ARG A CA 1
ATOM 1999 C C . ARG A 1 259 ? -5.373 2.890 15.965 1.00 95.12 259 ARG A C 1
ATOM 2001 O O . ARG A 1 259 ? -4.570 3.389 15.185 1.00 95.12 259 ARG A O 1
ATOM 2008 N N . PHE A 1 260 ? -6.486 3.503 16.375 1.00 96.50 260 PHE A N 1
ATOM 2009 C CA . PHE A 1 260 ? -6.805 4.885 16.022 1.00 96.50 260 PHE A CA 1
ATOM 2010 C C . PHE A 1 260 ? -5.675 5.842 16.410 1.00 96.50 260 PHE A C 1
ATOM 2012 O O . PHE A 1 260 ? -5.211 6.612 15.574 1.00 96.50 260 PHE A O 1
ATOM 2019 N N . GLU A 1 261 ? -5.179 5.751 17.647 1.00 96.44 261 GLU A N 1
ATOM 2020 C CA . GLU A 1 261 ? -4.079 6.608 18.102 1.00 96.44 261 GLU A CA 1
ATOM 2021 C C . GLU A 1 261 ? -2.791 6.371 17.303 1.00 96.44 261 GLU A C 1
ATOM 2023 O O . GLU A 1 261 ? -2.154 7.332 16.874 1.00 96.44 261 GLU A O 1
ATOM 2028 N N . ARG A 1 262 ? -2.425 5.111 17.017 1.00 96.62 262 ARG A N 1
ATOM 2029 C CA . ARG A 1 262 ? -1.254 4.808 16.170 1.00 96.62 262 ARG A CA 1
ATOM 2030 C C . ARG A 1 262 ? -1.405 5.374 14.758 1.00 96.62 262 ARG A C 1
ATOM 2032 O O . ARG A 1 262 ? -0.450 5.954 14.241 1.00 96.62 262 ARG A O 1
ATOM 2039 N N . PHE A 1 263 ? -2.587 5.243 14.159 1.00 97.38 263 PHE A N 1
ATOM 2040 C CA . PHE A 1 263 ? -2.908 5.831 12.860 1.00 97.38 263 PHE A CA 1
ATOM 2041 C C . PHE A 1 263 ? -2.787 7.361 12.890 1.00 97.38 263 PHE A C 1
ATOM 2043 O O . PHE A 1 263 ? -2.084 7.929 12.056 1.00 97.38 263 PHE A O 1
ATOM 2050 N N . ALA A 1 264 ? -3.398 8.024 13.876 1.00 97.44 264 ALA A N 1
ATOM 2051 C CA . ALA A 1 264 ? -3.345 9.476 14.024 1.00 97.44 264 ALA A CA 1
ATOM 2052 C C . ALA A 1 264 ? -1.900 9.968 14.201 1.00 97.44 264 ALA A C 1
ATOM 2054 O O . ALA A 1 264 ? -1.459 10.841 13.458 1.00 97.44 264 ALA A O 1
ATOM 2055 N N . SER A 1 265 ? -1.125 9.356 15.103 1.00 97.25 265 SER A N 1
ATOM 2056 C CA . SER A 1 265 ? 0.293 9.687 15.293 1.00 97.25 265 SER A CA 1
ATOM 2057 C C . SER A 1 265 ? 1.128 9.462 14.032 1.00 97.25 265 SER A C 1
ATOM 2059 O O . SER A 1 265 ? 2.010 10.264 13.722 1.00 97.25 265 SER A O 1
ATOM 2061 N N . LYS A 1 266 ? 0.866 8.388 13.275 1.00 97.50 266 LYS A N 1
ATOM 2062 C CA . LYS A 1 266 ? 1.572 8.135 12.015 1.00 97.50 266 LYS A CA 1
ATOM 2063 C C . LYS A 1 266 ? 1.214 9.170 10.952 1.00 97.50 266 LYS A C 1
ATOM 2065 O O . LYS A 1 266 ? 2.100 9.634 10.234 1.00 97.50 266 LYS A O 1
ATOM 2070 N N . LEU A 1 267 ? -0.055 9.559 10.877 1.00 96.88 267 LEU A N 1
ATOM 2071 C CA . LEU A 1 267 ? -0.525 10.593 9.966 1.00 96.88 267 LEU A CA 1
ATOM 2072 C C . LEU A 1 267 ? 0.108 11.953 10.289 1.00 96.88 267 LEU A C 1
ATOM 2074 O O . LEU A 1 267 ? 0.542 12.640 9.371 1.00 96.88 267 LEU A O 1
ATOM 2078 N N . GLU A 1 268 ? 0.253 12.314 11.565 1.00 97.12 268 GLU A N 1
ATOM 2079 C CA . GLU A 1 268 ? 0.971 13.533 11.974 1.00 97.12 268 GLU A CA 1
ATOM 2080 C C . GLU A 1 268 ? 2.428 13.529 11.526 1.00 97.12 268 GLU A C 1
ATOM 2082 O O . GLU A 1 268 ? 2.912 14.530 11.001 1.00 97.12 268 GLU A O 1
ATOM 2087 N N . GLN A 1 269 ? 3.122 12.397 11.681 1.00 96.38 269 GLN A N 1
ATOM 2088 C CA . GLN A 1 269 ? 4.500 12.252 11.205 1.00 96.38 269 GLN A CA 1
ATOM 2089 C C . GLN A 1 269 ? 4.600 12.439 9.687 1.00 96.38 269 GLN A C 1
ATOM 2091 O O . GLN A 1 269 ? 5.545 13.061 9.211 1.00 96.38 269 GLN A O 1
ATOM 2096 N N . ILE A 1 270 ? 3.633 11.914 8.928 1.00 95.44 270 ILE A N 1
ATOM 2097 C CA . ILE A 1 270 ? 3.592 12.043 7.465 1.00 95.44 270 ILE A CA 1
ATOM 2098 C C . ILE A 1 270 ? 3.253 13.478 7.043 1.00 95.44 270 ILE A C 1
ATOM 2100 O O . ILE A 1 270 ? 3.861 13.994 6.107 1.00 95.44 270 ILE A O 1
ATOM 2104 N N . LYS A 1 271 ? 2.292 14.128 7.714 1.00 94.44 271 LYS A N 1
ATOM 2105 C CA . LYS A 1 271 ? 1.863 15.502 7.397 1.00 94.44 271 LYS A CA 1
ATOM 2106 C C . LYS A 1 271 ? 2.825 16.565 7.938 1.00 94.44 271 LYS A C 1
ATOM 2108 O O . LYS A 1 271 ? 2.784 17.693 7.460 1.00 94.44 271 LYS A O 1
ATOM 2113 N N . GLY A 1 272 ? 3.658 16.231 8.925 1.00 95.50 272 GLY A N 1
ATOM 2114 C CA . GLY A 1 272 ? 4.538 17.177 9.618 1.00 95.50 272 GLY A CA 1
ATOM 2115 C C . GLY A 1 272 ? 3.790 18.197 10.487 1.00 95.50 272 GLY A C 1
ATOM 2116 O O . GLY A 1 272 ? 4.342 19.245 10.807 1.00 95.50 272 GLY A O 1
ATOM 2117 N N . GLN A 1 273 ? 2.534 17.920 10.843 1.00 94.25 273 GLN A N 1
ATOM 2118 C CA . GLN A 1 273 ? 1.663 18.808 11.619 1.00 94.25 273 GLN A CA 1
ATOM 2119 C C . GLN A 1 273 ? 0.678 17.994 12.458 1.00 94.25 273 GLN A C 1
ATOM 2121 O O . GLN A 1 273 ? 0.421 16.828 12.150 1.00 94.25 273 GLN A O 1
ATOM 2126 N N . SER A 1 274 ? 0.118 18.612 13.499 1.00 94.19 274 SER A N 1
ATOM 2127 C CA . SER A 1 274 ? -0.883 17.959 14.338 1.00 94.19 274 SER A CA 1
ATOM 2128 C C . SER A 1 274 ? -2.201 17.741 13.594 1.00 94.19 274 SER A C 1
ATOM 2130 O O . SER A 1 274 ? -2.581 18.522 12.720 1.00 94.19 274 SER A O 1
ATOM 2132 N N . VAL A 1 275 ? -2.915 16.674 13.956 1.00 94.62 275 VAL A N 1
ATOM 2133 C CA . VAL A 1 275 ? -4.252 16.366 13.419 1.00 94.62 275 VAL A CA 1
ATOM 2134 C C . VAL A 1 275 ? -5.306 16.431 14.521 1.00 94.62 275 VAL A C 1
ATOM 2136 O O . VAL A 1 275 ? -5.080 15.974 15.642 1.00 94.62 275 VAL A O 1
ATOM 2139 N N . ASP A 1 276 ? -6.483 16.973 14.223 1.00 95.50 276 ASP A N 1
ATOM 2140 C CA . ASP A 1 276 ? -7.613 16.894 15.150 1.00 95.50 276 ASP A CA 1
ATOM 2141 C C . ASP A 1 276 ? -8.181 15.468 15.130 1.00 95.50 276 ASP A C 1
ATOM 2143 O O . ASP A 1 276 ? -8.655 14.994 14.099 1.00 95.50 276 ASP A O 1
ATOM 2147 N N . ARG A 1 277 ? -8.128 14.772 16.272 1.00 95.31 277 ARG A N 1
ATOM 2148 C CA . ARG A 1 277 ? -8.612 13.388 16.406 1.00 95.31 277 ARG A CA 1
ATOM 2149 C C . ARG A 1 277 ? -10.119 13.282 16.193 1.00 95.31 277 ARG A C 1
ATOM 2151 O O . ARG A 1 277 ? -10.569 12.300 15.611 1.00 95.31 277 ARG A O 1
ATOM 2158 N N . ASN A 1 278 ? -10.895 14.260 16.655 1.00 94.12 278 ASN A N 1
ATOM 2159 C CA . ASN A 1 278 ? -12.350 14.227 16.524 1.00 94.12 278 ASN A CA 1
ATOM 2160 C C . ASN A 1 278 ? -12.747 14.398 15.059 1.00 94.12 278 ASN A C 1
ATOM 2162 O O . ASN A 1 278 ? -13.547 13.615 14.545 1.00 94.12 278 ASN A O 1
ATOM 2166 N N . GLN A 1 279 ? -12.122 15.363 14.379 1.00 92.94 279 GLN A N 1
ATOM 2167 C CA . GLN A 1 279 ? -12.331 15.562 12.948 1.00 92.94 279 GLN A CA 1
ATOM 2168 C C . GLN A 1 279 ? -11.865 14.343 12.147 1.00 92.94 279 GLN A C 1
ATOM 2170 O O . GLN A 1 279 ? -12.625 13.813 11.346 1.00 92.94 279 GLN A O 1
ATOM 2175 N N . LEU A 1 280 ? -10.663 13.829 12.430 1.00 93.69 280 LEU A N 1
ATOM 2176 C CA . LEU A 1 280 ? -10.106 12.662 11.746 1.00 93.69 280 LEU A CA 1
ATOM 2177 C C . LEU A 1 280 ? -11.004 11.428 11.873 1.00 93.69 280 LEU A C 1
ATOM 2179 O O . LEU A 1 280 ? -11.177 10.680 10.912 1.00 93.69 280 LEU A O 1
ATOM 2183 N N . ARG A 1 281 ? -11.588 11.211 13.056 1.00 92.94 281 ARG A N 1
ATOM 2184 C CA . ARG A 1 281 ? -12.537 10.120 13.281 1.00 92.94 281 ARG A CA 1
ATOM 2185 C C . ARG A 1 281 ? -13.809 10.312 12.460 1.00 92.94 281 ARG A C 1
ATOM 2187 O O . ARG A 1 281 ? -14.230 9.372 11.793 1.00 92.94 281 ARG A O 1
ATOM 2194 N N . SER A 1 282 ? -14.375 11.519 12.472 1.00 91.12 282 SER A N 1
ATOM 2195 C CA . SER A 1 282 ? -15.545 11.862 11.656 1.00 91.12 282 SER A CA 1
ATOM 2196 C C . SER A 1 282 ? -15.276 11.632 10.165 1.00 91.12 282 SER A C 1
ATOM 2198 O O . SER A 1 282 ? -16.081 11.007 9.477 1.00 91.12 282 SER A O 1
ATOM 2200 N N . ASP A 1 283 ? -14.122 12.071 9.665 1.00 88.69 283 ASP A N 1
ATOM 2201 C CA . ASP A 1 283 ? -13.754 11.915 8.257 1.00 88.69 283 ASP A CA 1
ATOM 2202 C C . ASP A 1 283 ? -13.585 10.433 7.880 1.00 88.69 283 ASP A C 1
ATOM 2204 O O . ASP A 1 283 ? -14.050 10.008 6.822 1.00 88.69 283 ASP A O 1
ATOM 2208 N N . LEU A 1 284 ? -12.969 9.621 8.749 1.00 87.69 284 LEU A N 1
ATOM 2209 C CA . LEU A 1 284 ? -12.833 8.173 8.544 1.00 87.69 284 LEU A CA 1
ATOM 2210 C C . LEU A 1 284 ? -14.187 7.448 8.527 1.00 87.69 284 LEU A C 1
ATOM 2212 O O . LEU A 1 284 ? -14.350 6.491 7.775 1.00 87.69 284 LEU A O 1
ATOM 2216 N N . GLU A 1 285 ? -15.158 7.884 9.332 1.00 86.56 285 GLU A N 1
ATOM 2217 C CA . GLU A 1 285 ? -16.515 7.314 9.352 1.00 86.56 285 GLU A CA 1
ATOM 2218 C C . GLU A 1 285 ? -17.340 7.700 8.111 1.00 86.56 285 GLU A C 1
ATOM 2220 O O . GLU A 1 285 ? -18.237 6.957 7.697 1.00 86.56 285 GLU A O 1
ATOM 2225 N N . LEU A 1 286 ? -17.041 8.853 7.505 1.00 79.88 286 LEU A N 1
ATOM 2226 C CA . LEU A 1 286 ? -17.701 9.356 6.298 1.00 79.88 286 LEU A CA 1
ATOM 2227 C C . LEU A 1 286 ? -17.058 8.853 5.003 1.00 79.88 286 LEU A C 1
ATOM 2229 O O . LEU A 1 286 ? -17.753 8.745 3.989 1.00 79.88 286 LEU A O 1
ATOM 2233 N N . ALA A 1 287 ? -15.768 8.510 5.024 1.00 70.69 287 ALA A N 1
ATOM 2234 C CA . ALA A 1 287 ? -15.037 8.036 3.852 1.00 70.69 287 ALA A CA 1
ATOM 2235 C C . ALA A 1 287 ? -15.721 6.853 3.130 1.00 70.69 287 ALA A C 1
ATOM 2237 O O . ALA A 1 287 ? -15.827 6.926 1.910 1.00 70.69 287 ALA A O 1
ATOM 2238 N N . PRO A 1 288 ? -16.279 5.828 3.808 1.00 62.84 288 PRO A N 1
ATOM 2239 C CA . PRO A 1 288 ? -17.027 4.761 3.137 1.00 62.84 288 PRO A CA 1
ATOM 2240 C C . PRO A 1 288 ? -18.364 5.239 2.541 1.00 62.84 288 PRO A C 1
ATOM 2242 O O . PRO A 1 288 ? -18.758 4.810 1.461 1.00 62.84 288 PRO A O 1
ATOM 2245 N N . LYS A 1 289 ? -19.065 6.156 3.224 1.00 58.19 289 LYS A N 1
ATOM 2246 C CA . LYS A 1 289 ? -20.430 6.599 2.869 1.00 58.19 289 LYS A CA 1
ATOM 2247 C C . LYS A 1 289 ? -20.462 7.573 1.694 1.00 58.19 289 LYS A C 1
ATOM 2249 O O . LYS A 1 289 ? -21.352 7.504 0.851 1.00 58.19 289 LYS A O 1
ATOM 2254 N N . ASN A 1 290 ? -19.472 8.458 1.608 1.00 53.06 290 ASN A N 1
ATOM 2255 C CA . ASN A 1 290 ? -19.358 9.416 0.507 1.00 53.06 290 ASN A CA 1
ATOM 2256 C C . ASN A 1 290 ? -19.085 8.722 -0.843 1.00 53.06 290 ASN A C 1
ATOM 2258 O O . ASN A 1 290 ? -19.335 9.299 -1.900 1.00 53.06 290 ASN A O 1
ATOM 2262 N N . GLN A 1 291 ? -18.617 7.472 -0.815 1.00 50.12 291 GLN A N 1
ATOM 2263 C CA . GLN A 1 291 ? -18.333 6.667 -2.004 1.00 50.12 291 GLN A CA 1
ATOM 2264 C C . GLN A 1 291 ? -19.588 5.972 -2.540 1.00 50.12 291 GLN A C 1
ATOM 2266 O O . GLN A 1 291 ? -19.797 5.957 -3.751 1.00 50.12 291 GLN A O 1
ATOM 2271 N N . GLU A 1 292 ? -20.473 5.483 -1.662 1.00 45.59 292 GLU A N 1
ATOM 2272 C CA . GLU A 1 292 ? -21.778 4.938 -2.070 1.00 45.59 292 GLU A CA 1
ATOM 2273 C C . GLU A 1 292 ? -22.645 5.991 -2.770 1.00 45.59 292 GLU A C 1
ATOM 2275 O O . GLU A 1 292 ? -23.329 5.680 -3.742 1.00 45.59 292 GLU A O 1
ATOM 2280 N N . ALA A 1 293 ? -22.586 7.246 -2.314 1.00 39.88 293 ALA A N 1
ATOM 2281 C CA . ALA A 1 293 ? -23.275 8.357 -2.965 1.00 39.88 293 ALA A CA 1
ATOM 2282 C C . ALA A 1 293 ? -22.693 8.654 -4.361 1.00 39.88 293 ALA A C 1
ATOM 2284 O O . ALA A 1 293 ? -23.444 8.813 -5.317 1.00 39.88 293 ALA A O 1
ATOM 2285 N N . LYS A 1 294 ? -21.359 8.646 -4.511 1.00 45.78 294 LYS A N 1
ATOM 2286 C CA . LYS A 1 294 ? -20.679 8.916 -5.794 1.00 45.78 294 LYS A CA 1
ATOM 2287 C C . LYS A 1 294 ? -20.834 7.783 -6.820 1.00 45.78 294 LYS A C 1
ATOM 2289 O O . LYS A 1 294 ? -20.754 8.038 -8.019 1.00 45.78 294 LYS A O 1
ATOM 2294 N N . GLY A 1 295 ? -21.048 6.547 -6.362 1.00 40.28 295 GLY A N 1
ATOM 2295 C CA . GLY A 1 295 ? -21.300 5.374 -7.208 1.00 40.28 295 GLY A CA 1
ATOM 2296 C C . GLY A 1 295 ? -22.760 5.184 -7.632 1.00 40.28 295 GLY A C 1
ATOM 2297 O O . GLY A 1 295 ? -23.011 4.417 -8.553 1.00 40.28 295 GLY A O 1
ATOM 2298 N N . ARG A 1 296 ? -23.719 5.863 -6.986 1.00 37.53 296 ARG A N 1
ATOM 2299 C CA . ARG A 1 296 ? -25.158 5.767 -7.302 1.00 37.53 296 ARG A CA 1
ATOM 2300 C C . ARG A 1 296 ? -25.611 6.767 -8.381 1.00 37.53 296 ARG A C 1
ATOM 2302 O O . ARG A 1 296 ? -26.640 6.542 -9.004 1.00 37.53 296 ARG A O 1
ATOM 2309 N N . ASP A 1 297 ? -24.818 7.813 -8.620 1.00 40.44 297 ASP A N 1
ATOM 2310 C CA . ASP A 1 297 ? -25.030 8.838 -9.658 1.00 40.44 297 ASP A CA 1
ATOM 2311 C C . ASP A 1 297 ? -24.267 8.548 -10.975 1.00 40.44 297 ASP A C 1
ATOM 2313 O O . ASP A 1 297 ? -24.093 9.443 -11.805 1.00 40.44 297 ASP A O 1
ATOM 2317 N N . ARG A 1 298 ? -23.779 7.314 -11.172 1.00 36.09 298 ARG A N 1
ATOM 2318 C CA . ARG A 1 298 ? -23.132 6.856 -12.414 1.00 36.09 298 ARG A CA 1
ATOM 2319 C C . ARG A 1 298 ? -23.883 5.704 -13.058 1.00 36.09 298 ARG A C 1
ATOM 2321 O O . ARG A 1 298 ? -24.315 4.800 -12.312 1.00 36.09 298 ARG A O 1
#

Organism: NCBI:txid2560055

Sequence (298 aa):
MKKMDGVLAMGRPSFGSRLYSWLMRWPHITSLLLATVVVVIVAAGLVYFAPEKVRDAALKIKNDANLVAQLLPATLPEPSKIESAYWLPQNWSARQRYWFHHTSQGTATIPVPYQWFLALERPELSFSYTSLTDENYLRRLGFIPSPGSKDFAGIAPAYGYHDDAPNGDIANPGWTPSAPANPNALPVGFAILKGGVDPATGVPYEDQIGLTCAACHTGHLEYKNVSIRFDGGPAMVNLGEVERAVGLSIGYTLILPWRFERFASKLEQIKGQSVDRNQLRSDLELAPKNQEAKGRDR

Secondary structure (DSSP, 8-state):
-PPPP-----PPPPHHHHHHHHHHH-HHHHHHHHHHHHHHHHHHHHHHH-HHHHHHHHHTSSSHHHHHHHHSPP-PPPPPP-SEEEE--SS--HHHHHHHHH---S---SSSBHHHHHHPBPSS--SS--BTT-HHHHHHTTPPP--S-TT--TTGGGGT--PPPSS--TT-TT--PPPPP-TT-PPTTEEEE--EE-TTT--EE--EEEE-THHHHEEEEEETTEEEEEESSPP---HHHHHHHHHHHHHHHHH-HHHHHHHHHHHHHHHTS---HHHHHHHHHHHHHHHHHHHH--

InterPro domains:
  IPR051395 Cytochrome c-dependent Peroxidase and MauG [PTHR30600] (35-251)